Protein AF-A0A2W6CRH5-F1 (afdb_monomer)

Mean predicted aligned error: 4.47 Å

Radius of gyration: 19.8 Å; Cα contacts (8 Å, |Δi|>4): 599; chains: 1; bounding box: 55×43×50 Å

pLDDT: mean 93.43, std 8.51, range [41.12, 98.75]

Solvent-accessible surface area (backbone atoms only — not comparable to full-atom values): 15474 Å² total; per-residue (Å²): 124,88,45,91,55,94,56,46,55,92,74,42,55,32,30,40,82,43,51,69,59,47,73,65,64,50,50,43,38,62,54,22,50,58,29,34,51,28,48,55,48,18,57,60,35,40,70,86,60,42,49,65,64,16,51,52,30,43,53,52,22,52,56,46,38,54,49,47,52,72,69,32,55,40,80,47,57,99,88,45,63,25,43,50,25,47,25,28,27,54,89,61,48,63,25,64,23,60,48,46,51,50,27,43,23,38,52,36,63,55,60,54,71,74,54,44,55,22,37,46,54,50,51,64,28,77,48,18,28,18,67,52,23,34,17,36,19,23,66,83,32,65,59,43,34,35,84,33,92,46,28,7,12,23,33,58,44,61,34,49,44,30,25,55,8,31,34,50,73,50,39,46,72,61,23,29,50,42,51,29,17,36,53,59,41,22,67,75,42,78,76,47,48,38,42,37,31,28,30,53,75,64,53,93,93,63,73,80,43,78,41,94,85,49,44,80,71,26,78,64,26,64,49,36,66,60,50,51,52,43,56,31,38,32,64,45,77,38,72,93,80,35,34,33,39,29,34,66,52,69,29,79,94,52,66,64,52,74,51,71,70,43,82,48,89,83,42,37,37,18,42,36,37,41,93,93,45,80,45,80,77,40,66,25,86,83,57,44,78,43,81,47,92,67,66,55,132

Nearest PDB structures (foldseek):
  2z07-assembly1_A  TM=7.782E-01  e=9.947E-07  Thermus thermophilus
  4wvb-assembly2_B  TM=7.660E-01  e=1.392E-06  Thermus thermophilus HB8
  4wva-assembly2_B  TM=7.672E-01  e=1.947E-06  Thermus thermophilus HB8
  2z07-assembly2_B  TM=7.416E-01  e=1.052E-06  Thermus thermophilus
  4wvc-assembly2_B  TM=7.698E-01  e=5.042E-06  Thermus thermophilus HB8

Sequence (297 aa):
MANQGWKDSENAVQFADGRLAKPPIAVVEVQGYAYRARRELAAVLAHPGHRAEANDLLAEAEALRELIRRRYWRPGADGAPGSFALALDHDKHQVDSITSNMAHLLWCGVPSQQEAEQVAAQLASPAMASGWGLRTFSAEMAGYNPISYHVGSVWPHDTVIACEGLRRYGLDDAAMRLIGDLLDALSIFDDRLPELFGGHHREPSDFPVPYPTACRPQAWAAGVALAIVALCLGLQPDVPAGTVSLNPVLPRGLHRIEVHGIPFPGGELSVAHDGDGTKVIEAPPGLRVEAQAGPYG

Secondary structure (DSSP, 8-state):
----SS--STTSSB-TTSPBPPSSPEEHHHHHHHHHHHHHHHHHHHTTT-HHHHHHHHHHHHHHHHHHHHHHEE---TTPPPEE-SEE-TT--EE---BTHHHHHHHHT-S-HHHHHHHHHHHHSTTTB-SSSBBSB-TTSTT--TTSTTTT-B-HHHHHHHHHHHHHTT-HHHHHHHHHHHHHHHHHTTT---S-B------TT--PPBPTT--TT-HHHHHHHHHHHHHHHT-EEETTTTEEEE-----TT---EEEEEEEETTEEEEEEEETTEEEEEE--TTPEEEE--S---

Foldseek 3Di:
DQDPDPQPDPQQQAALQSHHFAPPKAFLLVLLVLLLVLQVVLVVCVVVPVNVSSVVSPVVSVVSLVVQCVLFWDCDDPPQFIFGFRIQGPVGDGRHFQFLSRLSNLLSVSDDLSNLVSNLCSCLDVQQQQLQAGFGGGVSGPQADQLDPRRGWHALLSRLSSLSSCLQSVNNVSSLSRLLSNVQLCVVVVVWDWRIFGSHRDDPPDHTHHRPPTDGHDPSSVCNVVSSLCSQQVWDDPQVVLEIETAHDHHPPDFKDWDWFPDHVQGGWTWMQGPVGIDTPDDGPSRHYHYDNDGHD

Structure (mmCIF, N/CA/C/O backbone):
data_AF-A0A2W6CRH5-F1
#
_entry.id   AF-A0A2W6CRH5-F1
#
loop_
_atom_site.group_PDB
_atom_site.id
_atom_site.type_symbol
_atom_site.label_atom_id
_atom_site.label_alt_id
_atom_site.label_comp_id
_atom_site.label_asym_id
_atom_site.label_entity_id
_atom_site.label_seq_id
_atom_site.pdbx_PDB_ins_code
_atom_site.Cartn_x
_atom_site.Cartn_y
_atom_site.Cartn_z
_atom_site.occupancy
_atom_site.B_iso_or_equiv
_atom_site.auth_seq_id
_atom_site.auth_comp_id
_atom_site.auth_asym_id
_atom_site.auth_atom_id
_atom_site.pdbx_PDB_model_num
ATOM 1 N N . MET A 1 1 ? 22.345 -9.535 5.653 1.00 55.81 1 MET A N 1
ATOM 2 C CA . MET A 1 1 ? 21.410 -9.045 4.619 1.00 55.81 1 MET A CA 1
ATOM 3 C C . MET A 1 1 ? 21.844 -7.664 4.164 1.00 55.81 1 MET A C 1
ATOM 5 O O . MET A 1 1 ? 22.060 -6.809 5.018 1.00 55.81 1 MET A O 1
ATOM 9 N N . ALA A 1 2 ? 22.032 -7.470 2.855 1.00 74.88 2 ALA A N 1
ATOM 10 C CA . ALA A 1 2 ? 22.419 -6.177 2.279 1.00 74.88 2 ALA A CA 1
ATOM 11 C C . ALA A 1 2 ? 21.224 -5.212 2.155 1.00 74.88 2 ALA A C 1
ATOM 13 O O . ALA A 1 2 ? 21.379 -4.019 2.404 1.00 74.88 2 ALA A O 1
ATOM 14 N N . ASN A 1 3 ? 20.036 -5.745 1.850 1.00 84.06 3 ASN A N 1
ATOM 15 C CA . ASN A 1 3 ? 18.782 -4.997 1.801 1.00 84.06 3 ASN A CA 1
ATOM 16 C C . ASN A 1 3 ? 18.096 -5.053 3.173 1.00 84.06 3 ASN A C 1
ATOM 18 O O . ASN A 1 3 ? 17.981 -6.123 3.765 1.00 84.06 3 ASN A O 1
ATOM 22 N N . GLN A 1 4 ? 17.695 -3.893 3.694 1.00 86.25 4 GLN A N 1
ATOM 23 C CA . GLN A 1 4 ? 17.080 -3.720 5.019 1.00 86.25 4 GLN A CA 1
ATOM 24 C C . GLN A 1 4 ? 15.650 -3.178 4.857 1.00 86.25 4 GLN A C 1
ATOM 26 O O . GLN A 1 4 ? 15.295 -2.131 5.391 1.00 86.25 4 GLN A O 1
ATOM 31 N N . GLY A 1 5 ? 14.866 -3.869 4.032 1.00 89.88 5 GLY A N 1
ATOM 32 C CA . GLY A 1 5 ? 13.463 -3.582 3.742 1.00 89.88 5 GLY A CA 1
ATOM 33 C C . GLY A 1 5 ? 12.682 -4.889 3.654 1.00 89.88 5 GLY A C 1
ATOM 34 O O . GLY A 1 5 ? 13.248 -5.961 3.863 1.00 89.88 5 GLY A O 1
ATOM 35 N N . TRP A 1 6 ? 11.390 -4.815 3.338 1.00 92.94 6 TRP A N 1
ATOM 36 C CA . TRP A 1 6 ? 10.567 -6.028 3.247 1.00 92.94 6 TRP A CA 1
ATOM 37 C C . TRP A 1 6 ? 10.968 -6.912 2.055 1.00 92.94 6 TRP A C 1
ATOM 39 O O . TRP A 1 6 ? 10.899 -8.132 2.150 1.00 92.94 6 TRP A O 1
ATOM 49 N N . LYS A 1 7 ? 11.450 -6.294 0.964 1.00 93.31 7 LYS A N 1
ATOM 50 C CA . LYS A 1 7 ? 12.114 -6.992 -0.142 1.00 93.31 7 LYS A CA 1
ATOM 51 C C . LYS A 1 7 ? 13.581 -7.213 0.205 1.00 93.31 7 LYS A C 1
ATOM 53 O O . LYS A 1 7 ? 14.427 -6.348 -0.026 1.00 93.31 7 LYS A O 1
ATOM 58 N N . ASP A 1 8 ? 13.881 -8.371 0.772 1.00 91.00 8 ASP A N 1
ATOM 59 C CA . ASP A 1 8 ? 15.185 -8.672 1.372 1.00 91.00 8 ASP A CA 1
ATOM 60 C C . ASP A 1 8 ? 16.119 -9.533 0.496 1.00 91.00 8 ASP A C 1
ATOM 62 O O . ASP A 1 8 ? 17.285 -9.735 0.851 1.00 91.00 8 ASP A O 1
ATOM 66 N N . SER A 1 9 ? 15.660 -9.989 -0.678 1.00 92.94 9 SER A N 1
ATOM 67 C CA . SER A 1 9 ? 16.497 -10.756 -1.614 1.00 92.94 9 SER A CA 1
ATOM 68 C C . SER A 1 9 ? 17.633 -9.903 -2.176 1.00 92.94 9 SER A C 1
ATOM 70 O O . SER A 1 9 ? 17.486 -8.698 -2.364 1.00 92.94 9 SER A O 1
ATOM 72 N N . GLU A 1 10 ? 18.772 -10.522 -2.492 1.00 91.62 10 GLU A N 1
ATOM 73 C CA . GLU A 1 10 ? 19.994 -9.812 -2.912 1.00 91.62 10 GLU A CA 1
ATOM 74 C C . GLU A 1 10 ? 19.788 -8.904 -4.135 1.00 91.62 10 GLU A C 1
ATOM 76 O O . GLU A 1 10 ? 20.362 -7.820 -4.210 1.00 91.62 10 GLU A O 1
ATOM 81 N N . ASN A 1 11 ? 18.919 -9.311 -5.061 1.00 93.75 11 ASN A N 1
ATOM 82 C CA . ASN A 1 11 ? 18.602 -8.587 -6.292 1.00 93.75 11 ASN A CA 1
ATOM 83 C C . ASN A 1 11 ? 17.386 -7.647 -6.191 1.00 93.75 11 ASN A C 1
ATOM 85 O O . ASN A 1 11 ? 16.980 -7.087 -7.204 1.00 93.75 11 ASN A O 1
ATOM 89 N N . ALA A 1 12 ? 16.779 -7.481 -5.010 1.00 95.31 12 ALA A N 1
ATOM 90 C CA . ALA A 1 12 ? 15.522 -6.742 -4.856 1.00 95.31 12 ALA A CA 1
ATOM 91 C C . ALA A 1 12 ? 15.620 -5.250 -5.212 1.00 95.31 12 ALA A C 1
ATOM 93 O O . ALA A 1 12 ? 14.632 -4.650 -5.635 1.00 95.31 12 ALA A O 1
ATOM 94 N N . VAL A 1 13 ? 16.797 -4.644 -5.021 1.00 97.31 13 VAL A N 1
ATOM 95 C CA . VAL A 1 13 ? 17.017 -3.213 -5.244 1.00 97.31 13 VAL A CA 1
ATOM 96 C C . VAL A 1 13 ? 17.960 -3.013 -6.423 1.00 97.31 13 VAL A C 1
ATOM 98 O O . VAL A 1 13 ? 19.185 -3.031 -6.293 1.00 97.31 13 VAL A O 1
ATOM 101 N N . GLN A 1 14 ? 17.359 -2.804 -7.587 1.00 97.06 1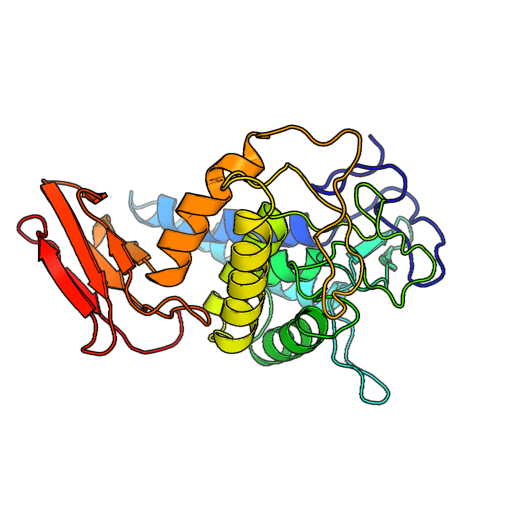4 GLN A N 1
ATOM 102 C CA . GLN A 1 14 ? 18.054 -2.586 -8.851 1.00 97.06 14 GLN A CA 1
ATOM 103 C C . GLN A 1 14 ? 17.488 -1.361 -9.570 1.00 97.06 14 GLN A C 1
ATOM 105 O O . GLN A 1 14 ? 16.320 -1.020 -9.378 1.00 97.06 14 GLN A O 1
ATOM 110 N N . PHE A 1 15 ? 18.318 -0.700 -10.372 1.00 98.50 15 PHE A N 1
ATOM 111 C CA . PHE A 1 15 ? 17.923 0.349 -11.315 1.00 98.50 15 PHE A CA 1
ATOM 112 C C . PHE A 1 15 ? 17.112 -0.247 -12.475 1.00 98.50 15 PHE A C 1
ATOM 114 O O . PHE A 1 15 ? 17.091 -1.469 -12.660 1.00 98.50 15 PHE A O 1
ATOM 121 N N . ALA A 1 16 ? 16.456 0.606 -13.262 1.00 97.75 16 ALA A N 1
ATOM 122 C CA . ALA A 1 16 ? 15.610 0.175 -14.376 1.00 97.75 16 ALA A CA 1
ATOM 123 C C . ALA A 1 16 ? 16.386 -0.647 -15.428 1.00 97.75 16 ALA A C 1
ATOM 125 O O . ALA A 1 16 ? 15.824 -1.548 -16.054 1.00 97.75 16 ALA A O 1
ATOM 126 N N . ASP A 1 17 ? 17.691 -0.384 -15.565 1.00 98.00 17 ASP A N 1
ATOM 127 C CA . ASP A 1 17 ? 18.640 -1.102 -16.430 1.00 98.00 17 ASP A CA 1
ATOM 128 C C . ASP A 1 17 ? 19.126 -2.455 -15.860 1.00 98.00 17 ASP A C 1
ATOM 130 O O . ASP A 1 17 ? 19.894 -3.161 -16.513 1.00 98.00 17 ASP A O 1
ATOM 134 N N . GLY A 1 18 ? 18.682 -2.838 -14.656 1.00 97.06 18 GLY A N 1
ATOM 135 C CA . GLY A 1 18 ? 19.051 -4.086 -13.979 1.00 97.06 18 GLY A CA 1
ATOM 136 C C . GLY A 1 18 ? 20.346 -4.012 -13.162 1.00 97.06 18 GLY A C 1
ATOM 137 O O . GLY A 1 18 ? 20.718 -4.985 -12.501 1.00 97.06 18 GLY A O 1
ATOM 138 N N . ARG A 1 19 ? 21.048 -2.873 -13.148 1.00 97.44 19 ARG A N 1
ATOM 139 C CA . ARG A 1 19 ? 22.214 -2.678 -12.278 1.00 97.44 19 ARG A CA 1
ATOM 140 C C . ARG A 1 19 ? 21.776 -2.671 -10.814 1.00 97.44 19 ARG A C 1
ATOM 142 O O . ARG A 1 19 ? 20.834 -1.978 -10.446 1.00 97.44 19 ARG A O 1
ATOM 149 N N . LEU A 1 20 ? 22.489 -3.392 -9.950 1.00 97.25 20 LEU A N 1
ATOM 150 C CA . LEU A 1 20 ? 22.196 -3.401 -8.513 1.00 97.25 20 LEU A CA 1
ATOM 151 C C . LEU A 1 20 ? 22.579 -2.072 -7.848 1.00 97.25 20 LEU A C 1
ATOM 153 O O . LEU A 1 20 ? 23.632 -1.493 -8.139 1.00 97.25 20 LEU A O 1
ATOM 157 N N . ALA A 1 21 ? 21.739 -1.612 -6.921 1.00 97.00 21 ALA A N 1
ATOM 158 C CA . ALA A 1 21 ? 22.052 -0.467 -6.077 1.00 97.00 21 ALA A CA 1
ATOM 159 C C . ALA A 1 21 ? 23.182 -0.809 -5.094 1.00 97.00 21 ALA A C 1
ATOM 161 O O . ALA A 1 21 ? 23.255 -1.914 -4.555 1.00 97.00 21 ALA A O 1
ATOM 162 N N . LYS A 1 22 ? 24.081 0.150 -4.850 1.00 95.69 22 LYS A N 1
ATOM 163 C CA . LYS A 1 22 ? 25.203 -0.038 -3.922 1.00 95.69 22 LYS A CA 1
ATOM 164 C C . LYS A 1 22 ? 24.818 0.394 -2.503 1.00 95.69 22 LYS A C 1
ATOM 166 O O . LYS A 1 22 ? 24.234 1.469 -2.354 1.00 95.69 22 LYS A O 1
ATOM 171 N N . PRO A 1 23 ? 25.177 -0.380 -1.461 1.00 93.31 23 PRO A N 1
ATOM 172 C CA . PRO A 1 23 ? 24.941 0.012 -0.078 1.00 93.31 23 PRO A CA 1
ATOM 173 C C . PRO A 1 23 ? 25.840 1.175 0.368 1.00 93.31 23 PRO A C 1
ATOM 175 O O . PRO A 1 23 ? 26.961 1.293 -0.129 1.00 93.31 23 PRO A O 1
ATOM 178 N N . PRO A 1 24 ? 25.393 1.995 1.341 1.00 94.62 24 PRO A N 1
ATOM 179 C CA . PRO A 1 24 ? 24.121 1.894 2.067 1.00 94.62 24 PRO A CA 1
ATOM 180 C C . PRO A 1 24 ? 22.911 2.320 1.221 1.00 94.62 24 PRO A C 1
ATOM 182 O O . PRO A 1 24 ? 22.938 3.368 0.580 1.00 94.62 24 PRO A O 1
ATOM 185 N N . ILE A 1 25 ? 21.845 1.515 1.261 1.00 96.19 25 ILE A N 1
ATOM 186 C CA . ILE A 1 25 ? 20.605 1.730 0.501 1.00 96.19 25 ILE A CA 1
ATOM 187 C C . ILE A 1 25 ? 19.537 2.292 1.440 1.00 96.19 25 ILE A C 1
ATOM 189 O O . ILE A 1 25 ? 19.205 1.671 2.449 1.00 96.19 25 ILE A O 1
ATOM 193 N N . ALA A 1 26 ? 18.972 3.446 1.096 1.00 97.19 26 ALA A N 1
ATOM 194 C CA . ALA A 1 26 ? 17.805 4.003 1.770 1.00 97.19 26 ALA A CA 1
ATOM 195 C C . ALA A 1 26 ? 16.553 3.682 0.947 1.00 97.19 26 ALA A C 1
ATOM 197 O O . ALA A 1 26 ? 16.214 4.413 0.020 1.00 97.19 26 ALA A O 1
ATOM 198 N N . VAL A 1 27 ? 15.905 2.555 1.251 1.00 97.50 27 VAL A N 1
ATOM 199 C CA . VAL A 1 27 ? 14.655 2.146 0.592 1.00 97.50 27 VAL A CA 1
ATOM 200 C C . VAL A 1 27 ? 13.495 3.047 1.012 1.00 97.50 27 VAL A C 1
ATOM 202 O O . VAL A 1 27 ? 13.449 3.545 2.146 1.00 97.50 27 VAL A O 1
ATOM 205 N N . VAL A 1 28 ? 12.587 3.291 0.072 1.00 98.25 28 VAL A N 1
ATOM 206 C CA . VAL A 1 28 ? 11.565 4.335 0.179 1.00 98.25 28 VAL A CA 1
ATOM 207 C C . VAL A 1 28 ? 10.493 4.021 1.223 1.00 98.25 28 VAL A C 1
ATOM 209 O O . VAL A 1 28 ? 10.100 4.907 1.983 1.00 98.25 28 VAL A O 1
ATOM 212 N N . GLU A 1 29 ? 10.066 2.764 1.336 1.00 97.88 29 GLU A N 1
ATOM 213 C CA . GLU A 1 29 ? 8.995 2.355 2.248 1.00 97.88 29 GLU A CA 1
ATOM 214 C C . GLU A 1 29 ? 9.383 2.556 3.712 1.00 97.88 29 GLU A C 1
ATOM 216 O O . GLU A 1 29 ? 8.571 3.029 4.501 1.00 97.88 29 GLU A O 1
ATOM 221 N N . VAL A 1 30 ? 10.651 2.317 4.067 1.00 97.88 30 VAL A N 1
ATOM 222 C CA . VAL A 1 30 ? 11.145 2.504 5.440 1.00 97.88 30 VAL A CA 1
ATOM 223 C C . VAL A 1 30 ? 11.074 3.978 5.846 1.00 97.88 30 VAL A C 1
ATOM 225 O O . VAL A 1 30 ? 10.793 4.287 7.005 1.00 97.88 30 VAL A O 1
ATOM 228 N N . GLN A 1 31 ? 11.253 4.900 4.894 1.00 98.31 31 GLN A N 1
ATOM 229 C CA . GLN A 1 31 ? 11.074 6.330 5.159 1.00 98.31 31 GLN A CA 1
ATOM 230 C C . GLN A 1 31 ? 9.597 6.650 5.427 1.00 98.31 31 GLN A C 1
ATOM 232 O O . GLN A 1 31 ? 9.284 7.386 6.364 1.00 98.31 31 GLN A O 1
ATOM 237 N N . GLY A 1 32 ? 8.690 6.052 4.647 1.00 98.50 32 GLY A N 1
ATOM 238 C CA . GLY A 1 32 ? 7.246 6.141 4.871 1.00 98.50 32 GLY A CA 1
ATOM 239 C C . GLY A 1 32 ? 6.829 5.593 6.235 1.00 98.50 32 GLY A C 1
ATOM 240 O O . GLY A 1 32 ? 6.082 6.251 6.960 1.00 98.50 32 GLY A O 1
ATOM 241 N N . TYR A 1 33 ? 7.368 4.441 6.641 1.00 98.62 33 TYR A N 1
ATOM 242 C CA . TYR A 1 33 ? 7.097 3.856 7.956 1.00 98.62 33 TYR A CA 1
ATOM 243 C C . TYR A 1 33 ? 7.553 4.780 9.085 1.00 98.62 33 TYR A C 1
ATOM 245 O O . TYR A 1 33 ? 6.817 4.983 10.046 1.00 98.62 33 TYR A O 1
ATOM 253 N N . ALA A 1 34 ? 8.733 5.394 8.953 1.00 98.56 34 ALA A N 1
ATOM 254 C CA . ALA A 1 34 ? 9.243 6.353 9.929 1.00 98.56 34 ALA A CA 1
ATOM 255 C C . ALA A 1 34 ? 8.389 7.633 10.010 1.00 98.56 34 ALA A C 1
ATOM 257 O O . ALA A 1 34 ? 8.259 8.203 11.097 1.00 98.56 34 ALA A O 1
ATOM 258 N N . TYR A 1 35 ? 7.805 8.075 8.891 1.00 98.75 35 TYR A N 1
ATOM 259 C CA . TYR A 1 35 ? 6.824 9.163 8.857 1.00 98.75 35 TYR A CA 1
ATOM 260 C C . TYR A 1 35 ? 5.537 8.775 9.591 1.00 98.75 35 TYR A C 1
ATOM 262 O O . TYR A 1 35 ? 5.132 9.459 10.536 1.00 98.75 35 TYR A O 1
ATOM 270 N N . ARG A 1 36 ? 4.922 7.652 9.199 1.00 98.38 36 ARG A N 1
ATOM 271 C CA . ARG A 1 36 ? 3.652 7.209 9.780 1.00 98.38 36 ARG A CA 1
ATOM 272 C C . ARG A 1 36 ? 3.801 6.912 11.269 1.00 98.38 36 ARG A C 1
ATOM 274 O O . ARG A 1 36 ? 2.978 7.363 12.051 1.00 98.38 36 ARG A O 1
ATOM 281 N N . ALA A 1 37 ? 4.880 6.256 11.690 1.00 98.44 37 ALA A N 1
ATOM 282 C CA . ALA A 1 37 ? 5.125 5.965 13.103 1.00 98.44 37 ALA A CA 1
ATOM 283 C C . ALA A 1 37 ? 5.135 7.232 13.976 1.00 98.44 37 ALA A C 1
ATOM 285 O O . ALA A 1 37 ? 4.536 7.233 15.047 1.00 98.44 37 ALA A O 1
ATOM 286 N N . ARG A 1 38 ? 5.753 8.328 13.511 1.00 98.50 38 ARG A N 1
ATOM 287 C CA . ARG A 1 38 ? 5.742 9.617 14.230 1.00 98.50 38 ARG A CA 1
ATOM 288 C C . ARG A 1 38 ? 4.344 10.220 14.313 1.00 98.50 38 ARG A C 1
ATOM 290 O O . ARG A 1 38 ? 3.937 10.664 15.382 1.00 98.50 38 ARG A O 1
ATOM 297 N N . ARG A 1 39 ? 3.606 10.202 13.199 1.00 97.94 39 ARG A N 1
ATOM 298 C CA . ARG A 1 39 ? 2.214 10.673 13.121 1.00 97.94 39 ARG A CA 1
ATOM 299 C C . ARG A 1 39 ? 1.300 9.937 14.100 1.00 97.94 39 ARG A C 1
ATOM 301 O O . ARG A 1 39 ? 0.558 10.584 14.833 1.00 97.94 39 ARG A O 1
ATOM 308 N N . GLU A 1 40 ? 1.362 8.611 14.100 1.00 95.69 40 GLU A N 1
ATOM 309 C CA . GLU A 1 40 ? 0.513 7.754 14.935 1.00 95.69 40 GLU A CA 1
ATOM 310 C C . GLU A 1 40 ? 0.916 7.864 16.414 1.00 95.69 40 GLU A C 1
ATOM 312 O O . GLU A 1 40 ? 0.063 8.018 17.287 1.00 95.69 40 GLU A O 1
ATOM 317 N N . LEU A 1 41 ? 2.222 7.884 16.716 1.00 96.81 41 LEU A N 1
ATOM 318 C CA . LEU A 1 41 ? 2.704 8.057 18.088 1.00 96.81 41 LEU A CA 1
ATOM 319 C C . LEU A 1 41 ? 2.321 9.425 18.665 1.00 96.81 41 LEU A C 1
ATOM 321 O O . LEU A 1 41 ? 1.959 9.509 19.837 1.00 96.81 41 LEU A O 1
ATOM 325 N N . ALA A 1 42 ? 2.335 10.487 17.855 1.00 96.81 42 ALA A N 1
ATOM 326 C CA . ALA A 1 42 ? 1.852 11.793 18.288 1.00 96.81 42 ALA A CA 1
ATOM 327 C C . ALA A 1 42 ? 0.374 11.751 18.711 1.00 96.81 42 ALA A C 1
ATOM 329 O O . ALA A 1 42 ? 0.016 12.335 19.735 1.00 96.81 42 ALA A O 1
ATOM 330 N N . ALA A 1 43 ? -0.476 11.029 17.971 1.00 92.00 43 ALA A N 1
ATOM 331 C CA . ALA A 1 43 ? -1.881 10.849 18.337 1.00 92.00 43 ALA A CA 1
ATOM 332 C C . ALA A 1 43 ? -2.026 10.086 19.665 1.00 92.00 43 ALA A C 1
ATOM 334 O O . ALA A 1 43 ? -2.794 10.501 20.536 1.00 92.00 43 ALA A O 1
ATOM 335 N N . VAL A 1 44 ? -1.226 9.031 19.861 1.00 92.62 44 VAL A N 1
ATOM 336 C CA . VAL A 1 44 ? -1.192 8.263 21.116 1.00 92.62 44 VAL A CA 1
ATOM 337 C C . VAL A 1 44 ? -0.743 9.128 22.297 1.00 92.62 44 VAL A C 1
ATOM 339 O O . VAL A 1 44 ? -1.379 9.073 23.343 1.00 92.62 44 VAL A O 1
ATOM 342 N N . LEU A 1 45 ? 0.302 9.950 22.147 1.00 94.31 45 LEU A N 1
ATOM 343 C CA . LEU A 1 45 ? 0.834 10.821 23.211 1.00 94.31 45 LEU A CA 1
ATOM 344 C C . LEU A 1 45 ? -0.076 12.012 23.535 1.00 94.31 45 LEU A C 1
ATOM 346 O O . LEU A 1 45 ? -0.130 12.467 24.682 1.00 94.31 45 LEU A O 1
ATOM 350 N N . ALA A 1 46 ? -0.829 12.511 22.555 1.00 90.88 46 ALA A N 1
ATOM 351 C CA . ALA A 1 46 ? -1.778 13.593 22.782 1.00 90.88 46 ALA A CA 1
ATOM 352 C C . ALA A 1 46 ? -2.886 13.192 23.773 1.00 90.88 46 ALA A C 1
ATOM 354 O O . ALA A 1 46 ? -3.324 14.033 24.561 1.00 90.88 46 ALA A O 1
ATOM 355 N N . HIS A 1 47 ? -3.300 11.919 23.778 1.00 86.12 47 HIS A N 1
ATOM 356 C CA . HIS A 1 47 ? -4.389 11.413 24.617 1.00 86.12 47 HIS A CA 1
ATOM 357 C C . HIS A 1 47 ? -4.117 11.500 26.139 1.00 86.12 47 HIS A C 1
ATOM 359 O O . HIS A 1 47 ? -4.942 12.078 26.845 1.00 86.12 47 HIS A O 1
ATOM 365 N N . PRO A 1 48 ? -2.966 11.041 26.675 1.00 90.81 48 PRO A N 1
ATOM 366 C CA . PRO A 1 48 ? -2.588 11.241 28.079 1.00 90.81 48 PRO A CA 1
ATOM 367 C C . PRO A 1 48 ? -2.116 12.669 28.416 1.00 90.81 48 PRO A C 1
ATOM 369 O O . PRO A 1 48 ? -1.734 12.927 29.555 1.00 90.81 48 PRO A O 1
ATOM 372 N N . GLY A 1 49 ? -2.134 13.610 27.463 1.00 91.31 49 GLY A N 1
ATOM 373 C CA . GLY A 1 49 ? -1.789 15.016 27.702 1.00 91.31 49 GLY A CA 1
ATOM 374 C C . GLY A 1 49 ? -0.334 15.406 27.415 1.00 91.31 49 GLY A C 1
ATOM 375 O O . GLY A 1 49 ? 0.041 16.547 27.692 1.00 91.31 49 GLY A O 1
ATOM 376 N N . HIS A 1 50 ? 0.472 14.536 26.794 1.00 95.25 50 HIS A N 1
ATOM 377 C CA . HIS A 1 50 ? 1.860 14.818 26.388 1.00 95.25 50 HIS A CA 1
ATOM 378 C C . HIS A 1 50 ? 1.919 15.670 25.104 1.00 95.25 50 HIS A C 1
ATOM 380 O O . HIS A 1 50 ? 2.506 15.298 24.088 1.00 95.25 50 HIS A O 1
ATOM 386 N N . ARG A 1 51 ? 1.265 16.838 25.126 1.00 94.94 51 ARG A N 1
ATOM 387 C CA . ARG A 1 51 ? 1.019 17.659 23.925 1.00 94.94 51 ARG A CA 1
ATOM 388 C C . ARG A 1 51 ? 2.292 18.236 23.305 1.00 94.94 51 ARG A C 1
ATOM 390 O O . ARG A 1 51 ? 2.331 18.396 22.093 1.00 94.94 51 ARG A O 1
ATOM 397 N N . ALA A 1 52 ? 3.302 18.562 24.113 1.00 96.88 52 ALA A N 1
ATOM 398 C CA . ALA A 1 52 ? 4.570 19.090 23.608 1.00 96.88 52 ALA A CA 1
ATOM 399 C C . ALA A 1 52 ? 5.310 18.034 22.770 1.00 96.88 52 ALA A C 1
ATOM 401 O O . ALA A 1 52 ? 5.566 18.268 21.596 1.00 96.88 52 ALA A O 1
ATOM 402 N N . GLU A 1 53 ? 5.518 16.841 23.334 1.00 97.44 53 GLU A N 1
ATOM 403 C CA . GLU A 1 53 ? 6.146 15.707 22.641 1.00 97.44 53 GLU A CA 1
ATOM 404 C C . GLU A 1 53 ? 5.357 15.295 21.388 1.00 97.44 53 GLU A C 1
ATOM 406 O O . GLU A 1 53 ? 5.937 15.038 20.335 1.00 97.44 53 GLU A O 1
ATOM 411 N N . ALA A 1 54 ? 4.020 15.291 21.465 1.00 97.88 54 ALA A N 1
ATOM 412 C CA . ALA A 1 54 ? 3.171 15.039 20.304 1.00 97.88 54 ALA A CA 1
ATOM 413 C C . ALA A 1 54 ? 3.386 16.082 19.190 1.00 97.88 54 ALA A C 1
ATOM 415 O O . ALA A 1 54 ? 3.502 15.716 18.023 1.00 97.88 54 ALA A O 1
ATOM 416 N N . ASN A 1 55 ? 3.470 17.371 19.530 1.00 98.00 55 ASN A N 1
ATOM 417 C CA . ASN A 1 55 ? 3.713 18.430 18.549 1.00 98.00 55 ASN A CA 1
ATOM 418 C C . ASN A 1 55 ? 5.108 18.331 17.916 1.00 98.00 55 ASN A C 1
ATOM 420 O O . ASN A 1 55 ? 5.228 18.538 16.708 1.00 98.00 55 ASN A O 1
ATOM 424 N N . ASP A 1 56 ? 6.132 17.974 18.695 1.00 98.25 56 ASP A N 1
ATOM 425 C CA . ASP A 1 56 ? 7.492 17.763 18.186 1.00 98.25 56 ASP A CA 1
ATOM 426 C C . ASP A 1 56 ? 7.514 16.617 17.163 1.00 98.25 56 ASP A C 1
ATOM 428 O O . ASP A 1 56 ? 8.002 16.786 16.044 1.00 98.25 56 ASP A O 1
ATOM 432 N N . LEU A 1 57 ? 6.874 15.485 17.483 1.00 98.62 57 LEU A N 1
ATOM 433 C CA . LEU A 1 57 ? 6.722 14.356 16.559 1.00 98.62 57 LEU A CA 1
ATOM 434 C C . LEU A 1 57 ? 5.974 14.731 15.273 1.00 98.62 57 LEU A C 1
ATOM 436 O O . LEU A 1 57 ? 6.342 14.264 14.192 1.00 98.62 57 LEU A O 1
ATOM 440 N N . LEU A 1 58 ? 4.935 15.568 15.361 1.00 98.56 58 LEU A N 1
ATOM 441 C CA . LEU A 1 58 ? 4.207 16.054 14.184 1.00 98.56 58 LEU A CA 1
ATOM 442 C C . LEU A 1 58 ? 5.084 16.952 13.303 1.00 98.56 58 LEU A C 1
ATOM 444 O O . LEU A 1 58 ? 5.053 16.812 12.079 1.00 98.56 58 LEU A O 1
ATOM 448 N N . ALA A 1 59 ? 5.878 17.838 13.906 1.00 98.56 59 ALA A N 1
ATOM 449 C CA . ALA A 1 59 ? 6.811 18.695 13.180 1.00 98.56 59 ALA A CA 1
ATOM 450 C C . ALA A 1 59 ? 7.918 17.874 12.496 1.00 98.56 59 ALA A C 1
ATOM 452 O O . ALA A 1 59 ? 8.219 18.097 11.321 1.00 98.56 59 ALA A O 1
ATOM 453 N N . GLU A 1 60 ? 8.477 16.879 13.192 1.00 98.62 60 GLU A N 1
ATOM 454 C CA . GLU A 1 60 ? 9.434 15.932 12.613 1.00 98.62 60 GLU A CA 1
ATOM 455 C C . GLU A 1 60 ? 8.829 15.133 11.456 1.00 98.62 60 GLU A C 1
ATOM 457 O O . GLU A 1 60 ? 9.479 14.949 10.424 1.00 98.62 60 GLU A O 1
ATOM 462 N N . ALA A 1 61 ? 7.590 14.655 11.614 1.00 98.75 61 ALA A N 1
ATOM 463 C CA . ALA A 1 61 ? 6.891 13.924 10.568 1.00 98.75 61 ALA A CA 1
ATOM 464 C C . ALA A 1 61 ? 6.720 14.792 9.317 1.00 98.75 61 ALA A C 1
ATOM 466 O O . ALA A 1 61 ? 7.042 14.342 8.221 1.00 98.75 61 ALA A O 1
ATOM 467 N N . GLU A 1 62 ? 6.284 16.044 9.455 1.00 98.56 62 GLU A N 1
ATOM 468 C CA . GLU A 1 62 ? 6.103 16.921 8.293 1.00 98.56 62 GLU A CA 1
ATOM 469 C C . GLU A 1 62 ? 7.433 17.255 7.604 1.00 98.56 62 GLU A C 1
ATOM 471 O O . GLU A 1 62 ? 7.538 17.173 6.378 1.00 98.56 62 GLU A O 1
ATOM 476 N N . ALA A 1 63 ? 8.491 17.524 8.376 1.00 98.75 63 ALA A N 1
ATOM 477 C CA . ALA A 1 63 ? 9.829 17.721 7.822 1.00 98.75 63 ALA A CA 1
ATOM 478 C C . ALA A 1 63 ? 10.325 16.480 7.054 1.00 98.75 63 ALA A C 1
ATOM 480 O O . ALA A 1 63 ? 10.928 16.606 5.981 1.00 98.75 63 ALA A O 1
ATOM 481 N N . LEU A 1 64 ? 10.045 15.279 7.573 1.00 98.75 64 LEU A N 1
ATOM 482 C CA . LEU A 1 64 ? 10.371 14.019 6.910 1.00 98.75 64 LEU A CA 1
ATOM 483 C C . LEU A 1 64 ? 9.525 13.806 5.646 1.00 98.75 64 LEU A C 1
ATOM 485 O O . LEU A 1 64 ? 10.079 13.406 4.624 1.00 98.75 64 LEU A O 1
ATOM 489 N N . ARG A 1 65 ? 8.225 14.123 5.673 1.00 98.75 65 ARG A N 1
ATOM 490 C CA . ARG A 1 65 ? 7.326 14.036 4.509 1.00 98.75 65 ARG A CA 1
ATOM 491 C C . ARG A 1 65 ? 7.858 14.867 3.348 1.00 98.75 65 ARG A C 1
ATOM 493 O O . ARG A 1 65 ? 8.041 14.350 2.246 1.00 98.75 65 ARG A O 1
ATOM 500 N N . GLU A 1 66 ? 8.204 16.123 3.614 1.00 98.69 66 GLU A N 1
ATOM 501 C CA . GLU A 1 66 ? 8.759 17.034 2.610 1.00 98.69 66 GLU A CA 1
ATOM 502 C C . GLU A 1 66 ? 10.155 16.609 2.131 1.00 98.69 66 GLU A C 1
ATOM 504 O O . GLU A 1 66 ? 10.498 16.773 0.956 1.00 98.69 66 GLU A O 1
ATOM 509 N N . LEU A 1 67 ? 10.975 16.015 3.005 1.00 98.69 67 LEU A N 1
ATOM 510 C CA . LEU A 1 67 ? 12.257 15.426 2.612 1.00 98.69 67 LEU A CA 1
ATOM 511 C C . LEU A 1 67 ? 12.073 14.220 1.680 1.00 98.69 67 LEU A C 1
ATOM 513 O O . LEU A 1 67 ? 12.767 14.149 0.664 1.00 98.69 67 LEU A O 1
ATOM 517 N N . ILE A 1 68 ? 11.149 13.304 1.992 1.00 98.75 68 ILE A N 1
ATOM 518 C CA . ILE A 1 68 ? 10.850 12.135 1.152 1.00 98.75 68 ILE A CA 1
ATOM 519 C C . ILE A 1 68 ? 10.377 12.606 -0.220 1.00 98.75 68 ILE A C 1
ATOM 521 O O . ILE A 1 68 ? 10.983 12.244 -1.229 1.00 98.75 68 ILE A O 1
ATOM 525 N N . ARG A 1 69 ? 9.360 13.475 -0.262 1.00 98.62 69 ARG A N 1
ATOM 526 C CA . ARG A 1 69 ? 8.809 14.008 -1.516 1.00 98.62 69 ARG A CA 1
ATOM 527 C C . ARG A 1 69 ? 9.888 14.676 -2.360 1.00 98.62 69 ARG A C 1
ATOM 529 O O . ARG A 1 69 ? 10.075 14.309 -3.512 1.00 98.62 69 ARG A O 1
ATOM 536 N N . ARG A 1 70 ? 10.712 15.543 -1.771 1.00 98.50 70 ARG A N 1
ATOM 537 C CA . ARG A 1 70 ? 11.810 16.211 -2.491 1.00 98.50 70 ARG A CA 1
ATOM 538 C C . ARG A 1 70 ? 12.887 15.258 -3.020 1.00 98.50 70 ARG A C 1
ATOM 540 O O . ARG A 1 70 ? 13.498 15.549 -4.044 1.00 98.50 70 ARG A O 1
ATOM 547 N N . ARG A 1 71 ? 13.211 14.184 -2.293 1.00 98.56 71 ARG A N 1
ATOM 548 C CA . ARG A 1 71 ? 14.367 13.319 -2.604 1.00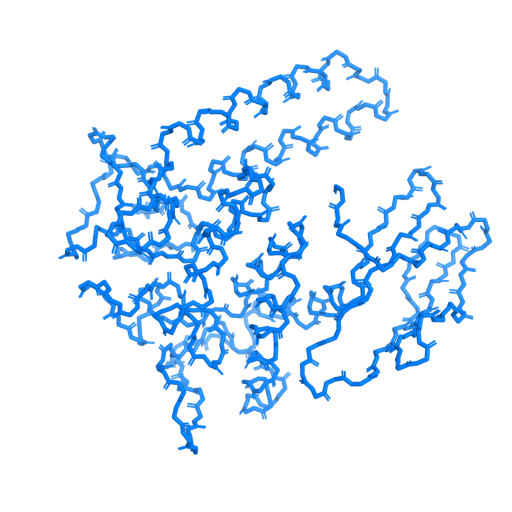 98.56 71 ARG A CA 1
ATOM 549 C C . ARG A 1 71 ? 14.016 12.080 -3.414 1.00 98.56 71 ARG A C 1
ATOM 551 O O . ARG A 1 71 ? 14.902 11.572 -4.091 1.00 98.56 71 ARG A O 1
ATOM 558 N N . TYR A 1 72 ? 12.778 11.603 -3.352 1.00 98.75 72 TYR A N 1
ATOM 559 C CA . TYR A 1 72 ? 12.352 10.353 -3.989 1.00 98.75 72 TYR A CA 1
ATOM 560 C C . TYR A 1 72 ? 11.362 10.569 -5.129 1.00 98.75 72 TYR A C 1
ATOM 562 O O . TYR A 1 72 ? 11.275 9.701 -5.992 1.00 98.75 72 TYR A O 1
ATOM 570 N N . TRP A 1 73 ? 10.630 11.688 -5.164 1.00 98.75 73 TRP A N 1
ATOM 571 C CA . TRP A 1 73 ? 9.694 11.938 -6.256 1.00 98.75 73 TRP A CA 1
ATOM 572 C C . TRP A 1 73 ? 10.428 12.078 -7.590 1.00 98.75 73 TRP A C 1
ATOM 574 O O . TRP A 1 73 ? 11.429 12.794 -7.703 1.00 98.75 73 TRP A O 1
ATOM 584 N N . ARG A 1 74 ? 9.903 11.391 -8.601 1.00 98.25 74 ARG A N 1
ATOM 585 C CA . ARG A 1 74 ? 10.299 11.482 -10.001 1.00 98.25 74 ARG A CA 1
ATOM 586 C C . ARG A 1 74 ? 9.072 11.918 -10.798 1.00 98.25 74 ARG A C 1
ATOM 588 O O . ARG A 1 74 ? 8.151 11.117 -10.968 1.00 98.25 74 ARG A O 1
ATOM 595 N N . PRO A 1 75 ? 9.026 13.179 -11.262 1.00 97.19 75 PRO A N 1
ATOM 596 C CA . PRO A 1 75 ? 7.934 13.650 -12.100 1.00 97.19 75 PRO A CA 1
ATOM 597 C C . PRO A 1 75 ? 7.781 12.786 -13.353 1.00 97.19 75 PRO A C 1
ATOM 599 O O . PRO A 1 75 ? 8.773 12.298 -13.895 1.00 97.19 75 PRO A O 1
ATOM 602 N N . GLY A 1 76 ? 6.541 12.627 -13.814 1.00 93.75 76 GLY A N 1
ATOM 603 C CA . GLY A 1 76 ? 6.259 11.972 -15.086 1.00 93.75 76 GLY A CA 1
ATOM 604 C C . GLY A 1 76 ? 6.898 12.713 -16.262 1.00 93.75 76 GLY A C 1
ATOM 605 O O . GLY A 1 76 ? 7.042 13.938 -16.234 1.00 93.75 76 GLY A O 1
ATOM 606 N N . ALA A 1 77 ? 7.274 11.968 -17.298 1.00 91.06 77 ALA A N 1
ATOM 607 C CA . ALA A 1 77 ? 7.855 12.488 -18.532 1.00 91.06 77 ALA A CA 1
ATOM 608 C C . ALA A 1 77 ? 7.315 11.698 -19.729 1.00 91.06 77 ALA A C 1
ATOM 610 O O . ALA A 1 77 ? 6.941 10.537 -19.582 1.00 91.06 77 ALA A O 1
ATOM 611 N N . ASP A 1 78 ? 7.247 12.335 -20.901 1.00 90.38 78 ASP A N 1
ATOM 612 C CA . ASP A 1 78 ? 6.881 11.692 -22.174 1.00 90.38 78 ASP A CA 1
ATOM 613 C C . ASP A 1 78 ? 5.557 10.901 -22.134 1.00 90.38 78 ASP A C 1
ATOM 615 O O . ASP A 1 78 ? 5.398 9.861 -22.769 1.00 90.38 78 ASP A O 1
ATOM 619 N N . GLY A 1 79 ? 4.582 11.405 -21.368 1.00 86.50 79 GLY A N 1
ATOM 620 C CA . GLY A 1 79 ? 3.267 10.780 -21.192 1.00 86.50 79 GLY A CA 1
ATOM 621 C C . GLY A 1 79 ? 3.213 9.671 -20.135 1.00 86.50 79 GLY A C 1
ATOM 622 O O . GLY A 1 79 ? 2.119 9.206 -19.819 1.00 86.50 79 GLY A O 1
ATOM 623 N N . ALA A 1 80 ? 4.345 9.277 -19.546 1.00 91.75 80 ALA A N 1
ATOM 624 C CA . ALA A 1 80 ? 4.377 8.348 -18.423 1.00 91.75 80 ALA A CA 1
ATOM 625 C C . ALA A 1 80 ? 4.030 9.061 -17.098 1.00 91.75 80 ALA A C 1
ATOM 627 O O . ALA A 1 80 ? 4.484 10.189 -16.871 1.00 91.75 80 ALA A O 1
ATOM 628 N N . PRO A 1 81 ? 3.260 8.422 -16.197 1.00 96.81 81 PRO A N 1
ATOM 629 C CA . PRO A 1 81 ? 2.955 8.992 -14.889 1.00 96.81 81 PRO A CA 1
ATOM 630 C C . PRO A 1 81 ? 4.201 9.085 -13.998 1.00 96.81 81 PRO A C 1
ATOM 632 O O . PRO A 1 81 ? 5.123 8.275 -14.105 1.00 96.81 81 PRO A O 1
ATOM 635 N N . GLY A 1 82 ? 4.227 10.058 -13.087 1.00 98.00 82 GLY A N 1
ATOM 636 C CA . GLY A 1 82 ? 5.275 10.162 -12.073 1.00 98.00 82 GLY A CA 1
ATOM 637 C C . GLY A 1 82 ? 5.283 8.986 -11.097 1.00 98.00 82 GLY A C 1
ATOM 638 O O . GLY A 1 82 ? 4.301 8.255 -10.953 1.00 98.00 82 GLY A O 1
ATOM 639 N N . SER A 1 83 ? 6.409 8.799 -10.418 1.00 98.31 83 SER A N 1
ATOM 640 C CA . SER A 1 83 ? 6.604 7.723 -9.448 1.00 98.31 83 SER A CA 1
ATOM 641 C C . SER A 1 83 ? 7.568 8.137 -8.342 1.00 98.31 83 SER A C 1
ATOM 643 O O . SER A 1 83 ? 8.295 9.125 -8.448 1.00 98.31 83 SER A O 1
ATOM 645 N N . PHE A 1 84 ? 7.594 7.371 -7.255 1.00 98.75 84 PHE A N 1
ATOM 646 C CA . PHE A 1 84 ? 8.667 7.478 -6.273 1.00 98.75 84 PHE A CA 1
ATOM 647 C C . PHE A 1 84 ? 9.771 6.484 -6.619 1.00 98.75 84 PHE A C 1
ATOM 649 O O . PHE A 1 84 ? 9.497 5.314 -6.885 1.00 98.75 84 PHE A O 1
ATOM 656 N N . ALA A 1 85 ? 11.019 6.950 -6.586 1.00 98.62 85 ALA A N 1
ATOM 657 C CA . ALA A 1 85 ? 12.192 6.093 -6.671 1.00 98.62 85 ALA A CA 1
ATOM 658 C C . ALA A 1 85 ? 12.126 4.996 -5.596 1.00 98.62 85 ALA A C 1
ATOM 660 O O . ALA A 1 85 ? 11.747 5.265 -4.455 1.00 98.62 85 ALA A O 1
ATOM 661 N N . LEU A 1 86 ? 12.539 3.778 -5.947 1.00 98.56 86 LEU A N 1
ATOM 662 C CA . LEU A 1 86 ? 12.569 2.633 -5.033 1.00 98.56 86 LEU A CA 1
ATOM 663 C C . LEU A 1 86 ? 13.466 2.906 -3.816 1.00 98.56 86 LEU A C 1
ATOM 665 O O . LEU A 1 86 ? 13.158 2.507 -2.693 1.00 98.56 86 LEU A O 1
ATOM 669 N N . ALA A 1 87 ? 14.597 3.568 -4.045 1.00 98.56 87 ALA A N 1
ATOM 670 C CA . ALA A 1 87 ? 15.588 3.842 -3.020 1.00 98.56 87 ALA A CA 1
ATOM 671 C C . ALA A 1 87 ? 16.498 5.017 -3.402 1.00 98.56 87 ALA A C 1
ATOM 673 O O . ALA A 1 87 ? 16.504 5.474 -4.547 1.00 98.56 87 ALA A O 1
ATOM 674 N N . LEU A 1 88 ? 17.323 5.447 -2.448 1.00 98.50 88 LEU A N 1
ATOM 675 C CA . LEU A 1 88 ? 18.572 6.159 -2.714 1.00 98.50 88 LEU A CA 1
ATOM 676 C C . LEU A 1 88 ? 19.754 5.223 -2.450 1.00 98.50 88 LEU A C 1
ATOM 678 O O . LEU A 1 88 ? 19.824 4.618 -1.377 1.00 98.50 88 LEU A O 1
ATOM 682 N N . ASP A 1 89 ? 20.681 5.119 -3.398 1.00 97.50 89 ASP A N 1
ATOM 683 C CA . ASP A 1 89 ? 21.893 4.307 -3.236 1.00 97.50 89 ASP A CA 1
ATOM 684 C C . ASP A 1 89 ? 22.983 5.016 -2.398 1.00 97.50 89 ASP A C 1
ATOM 686 O O . ASP A 1 89 ? 22.763 6.084 -1.806 1.00 97.50 89 ASP A O 1
ATOM 690 N N . HIS A 1 90 ? 24.172 4.407 -2.332 1.00 96.69 90 HIS A N 1
ATOM 691 C CA . HIS A 1 90 ? 25.356 4.966 -1.673 1.00 96.69 90 HIS A CA 1
ATOM 692 C C . HIS A 1 90 ? 25.619 6.426 -2.065 1.00 96.69 90 HIS A C 1
ATOM 694 O O . HIS A 1 90 ? 25.723 7.289 -1.188 1.00 96.69 90 HIS A O 1
ATOM 700 N N . ASP A 1 91 ? 25.653 6.696 -3.370 1.00 97.38 91 ASP A N 1
ATOM 701 C CA . ASP A 1 91 ? 25.962 8.001 -3.958 1.00 97.38 91 ASP A CA 1
ATOM 702 C C . ASP A 1 91 ? 24.738 8.940 -3.960 1.00 97.38 91 ASP A C 1
ATOM 704 O O . ASP A 1 91 ? 24.793 10.066 -4.453 1.00 97.38 91 ASP A O 1
ATOM 708 N N . LYS A 1 92 ? 23.625 8.501 -3.354 1.00 97.56 92 LYS A N 1
ATOM 709 C CA . LYS A 1 92 ? 22.338 9.204 -3.277 1.00 97.56 92 LYS A CA 1
ATOM 710 C C . LYS A 1 92 ? 21.670 9.409 -4.632 1.00 97.56 92 LYS A C 1
ATOM 712 O O . LYS A 1 92 ? 20.844 10.321 -4.765 1.00 97.56 92 LYS A O 1
ATOM 717 N N . HIS A 1 93 ? 21.974 8.542 -5.593 1.00 98.31 93 HIS A N 1
ATOM 718 C CA . HIS A 1 93 ? 21.214 8.437 -6.825 1.00 98.31 93 HIS A CA 1
ATOM 719 C C . HIS A 1 93 ? 19.870 7.770 -6.548 1.00 98.31 93 HIS A C 1
ATOM 721 O O . HIS A 1 93 ? 19.774 6.820 -5.768 1.00 98.31 93 HIS A O 1
ATOM 727 N N . GLN A 1 94 ? 18.830 8.281 -7.202 1.00 98.62 94 GLN A N 1
ATOM 728 C CA . GLN A 1 94 ? 17.511 7.666 -7.193 1.00 98.62 94 GLN A CA 1
ATOM 729 C C . GLN A 1 94 ? 17.557 6.350 -7.969 1.00 98.62 94 GLN A C 1
ATOM 731 O O . GLN A 1 94 ? 17.877 6.340 -9.155 1.00 98.62 94 GLN A O 1
ATOM 736 N N . VAL A 1 95 ? 17.213 5.253 -7.298 1.00 98.56 95 VAL A N 1
ATOM 737 C CA . VAL A 1 95 ? 16.990 3.953 -7.933 1.00 98.56 95 VAL A CA 1
ATOM 738 C C . VAL A 1 95 ? 15.634 4.013 -8.628 1.00 98.56 95 VAL A C 1
ATOM 740 O O . VAL A 1 95 ? 14.591 4.096 -7.980 1.00 98.56 95 VAL A O 1
ATOM 743 N N . ASP A 1 96 ? 15.663 4.042 -9.953 1.00 97.88 96 ASP A N 1
ATOM 744 C CA . ASP A 1 96 ? 14.581 4.516 -10.816 1.00 97.88 96 ASP A CA 1
ATOM 745 C C . ASP A 1 96 ? 13.580 3.439 -11.258 1.00 97.88 96 ASP A C 1
ATOM 747 O O . ASP A 1 96 ? 12.621 3.752 -11.967 1.00 97.88 96 ASP A O 1
ATOM 751 N N . SER A 1 97 ? 13.765 2.199 -10.805 1.00 98.06 97 SER A N 1
ATOM 752 C CA . SER A 1 97 ? 12.847 1.094 -11.079 1.00 98.06 97 SER A CA 1
ATOM 753 C C . SER A 1 97 ? 11.439 1.340 -10.555 1.00 98.06 97 SER A C 1
ATOM 755 O O . SER A 1 97 ? 11.244 1.761 -9.411 1.00 98.06 97 SER A O 1
ATOM 757 N N . ILE A 1 98 ? 10.448 0.971 -11.366 1.00 98.44 98 ILE A N 1
ATOM 758 C CA . ILE A 1 98 ? 9.038 0.984 -10.976 1.00 98.44 98 ILE A CA 1
ATOM 759 C C . ILE A 1 98 ? 8.712 -0.295 -10.203 1.00 98.44 98 ILE A C 1
ATOM 761 O O . ILE A 1 98 ? 8.886 -1.410 -10.700 1.00 98.44 98 ILE A O 1
ATOM 765 N N . THR A 1 99 ? 8.248 -0.126 -8.966 1.00 98.50 99 THR A N 1
ATOM 766 C CA . THR A 1 99 ? 7.993 -1.223 -8.024 1.00 98.50 99 THR A CA 1
ATOM 767 C C . THR A 1 99 ? 6.757 -0.947 -7.180 1.00 98.50 99 THR A C 1
ATOM 769 O O . THR A 1 99 ? 6.288 0.186 -7.096 1.00 98.50 99 THR A O 1
ATOM 772 N N . SER A 1 100 ? 6.266 -1.970 -6.484 1.00 98.38 100 SER A N 1
ATOM 773 C CA . SER A 1 100 ? 5.170 -1.820 -5.522 1.00 98.38 100 SER A CA 1
ATOM 774 C C . SER A 1 100 ? 5.528 -0.989 -4.278 1.00 98.38 100 SER A C 1
ATOM 776 O O . SER A 1 100 ? 4.626 -0.529 -3.587 1.00 98.38 100 SER A O 1
ATOM 778 N N . ASN A 1 101 ? 6.812 -0.709 -3.996 1.00 98.44 101 ASN A N 1
ATOM 779 C CA . ASN A 1 101 ? 7.236 -0.008 -2.771 1.00 98.44 101 ASN A CA 1
ATOM 780 C C . ASN A 1 101 ? 6.621 1.394 -2.638 1.00 98.44 101 ASN A C 1
ATOM 782 O O . ASN A 1 101 ? 6.331 1.835 -1.530 1.00 98.44 101 ASN A O 1
ATOM 786 N N . MET A 1 102 ? 6.364 2.093 -3.749 1.00 98.38 102 MET A N 1
ATOM 787 C CA . MET A 1 102 ? 5.679 3.394 -3.710 1.00 98.38 102 MET A CA 1
ATOM 788 C C . MET A 1 102 ? 4.239 3.300 -3.178 1.00 98.38 102 MET A C 1
ATOM 790 O O . MET A 1 102 ? 3.720 4.278 -2.646 1.00 98.38 102 MET A O 1
ATOM 794 N N . ALA A 1 103 ? 3.608 2.126 -3.249 1.00 98.44 103 ALA A N 1
ATOM 795 C CA . ALA A 1 103 ? 2.287 1.899 -2.676 1.00 98.44 103 ALA A CA 1
ATOM 796 C C . ALA A 1 103 ? 2.313 1.915 -1.137 1.00 98.44 103 ALA A C 1
ATOM 798 O O . ALA A 1 103 ? 1.349 2.337 -0.502 1.00 98.44 103 ALA A O 1
ATOM 799 N N . HIS A 1 104 ? 3.451 1.573 -0.524 1.00 98.69 104 HIS A N 1
ATOM 800 C CA . HIS A 1 104 ? 3.646 1.725 0.920 1.00 98.69 104 HIS A CA 1
ATOM 801 C C . HIS A 1 104 ? 3.699 3.197 1.328 1.00 98.69 104 HIS A C 1
ATOM 803 O O . HIS A 1 104 ? 3.225 3.543 2.404 1.00 98.69 104 HIS A O 1
ATOM 809 N N . LEU A 1 105 ? 4.187 4.098 0.465 1.00 98.75 105 LEU A N 1
ATOM 810 C CA . LEU A 1 105 ? 4.084 5.537 0.728 1.00 98.75 105 LEU A CA 1
ATOM 811 C C . LEU A 1 105 ? 2.632 6.024 0.713 1.00 98.75 105 LEU A C 1
ATOM 813 O O . LEU A 1 105 ? 2.282 6.855 1.552 1.00 98.75 105 LEU A O 1
ATOM 817 N N . LEU A 1 106 ? 1.794 5.499 -0.193 1.00 98.69 106 LEU A N 1
ATOM 818 C CA . LEU A 1 106 ? 0.351 5.765 -0.171 1.00 98.69 106 LEU A CA 1
ATOM 819 C C . LEU A 1 106 ? -0.256 5.276 1.146 1.00 98.69 106 LEU A C 1
ATOM 821 O O . LEU A 1 106 ? -0.948 6.020 1.833 1.00 98.69 106 LEU A O 1
ATOM 825 N N . TRP A 1 107 ? 0.061 4.047 1.553 1.00 98.25 107 TRP A N 1
ATOM 826 C CA . TRP A 1 107 ? -0.385 3.503 2.835 1.00 98.25 107 TRP A CA 1
ATOM 827 C C . TRP A 1 107 ? 0.085 4.342 4.031 1.00 98.25 107 TRP A C 1
ATOM 829 O O . TRP A 1 107 ? -0.622 4.471 5.032 1.00 98.25 107 TRP A O 1
ATOM 839 N N . CYS A 1 108 ? 1.262 4.956 3.929 1.00 98.56 108 CYS A N 1
ATOM 840 C CA . CYS A 1 108 ? 1.787 5.857 4.943 1.00 98.56 108 CYS A CA 1
ATOM 841 C C . CYS A 1 108 ? 1.193 7.270 4.913 1.00 98.56 108 CYS A C 1
ATOM 843 O O . CYS A 1 108 ? 1.385 7.983 5.891 1.00 98.56 108 CYS A O 1
ATOM 845 N N . GLY A 1 109 ? 0.498 7.684 3.849 1.00 98.25 109 GLY A N 1
ATOM 846 C CA . GLY A 1 109 ? -0.025 9.049 3.701 1.00 98.25 109 GLY A CA 1
ATOM 847 C C . GLY A 1 109 ? 1.041 10.097 3.349 1.00 98.25 109 GLY A C 1
ATOM 848 O O . GLY A 1 109 ? 0.887 11.271 3.674 1.00 98.25 109 GLY A O 1
ATOM 849 N N . VAL A 1 110 ? 2.160 9.689 2.737 1.00 98.75 110 VAL A N 1
ATOM 850 C CA . VAL A 1 110 ? 3.260 10.612 2.393 1.00 98.75 110 VAL A CA 1
ATOM 851 C C . VAL A 1 110 ? 2.949 11.478 1.160 1.00 98.75 110 VAL A C 1
ATOM 853 O O . VAL A 1 110 ? 3.155 12.696 1.243 1.00 98.75 110 VAL A O 1
ATOM 856 N N . PRO A 1 111 ? 2.494 10.911 0.023 1.00 98.69 111 PRO A N 1
ATOM 857 C CA . PRO A 1 111 ? 2.267 11.680 -1.200 1.00 98.69 111 PRO A CA 1
ATOM 858 C C . PRO A 1 111 ? 1.193 12.768 -1.055 1.00 98.69 111 PRO A C 1
ATOM 860 O O . PRO A 1 111 ? 0.284 12.678 -0.231 1.00 98.69 111 PRO A O 1
ATOM 863 N N . SER A 1 112 ? 1.269 13.797 -1.894 1.00 98.50 112 SER A N 1
ATOM 864 C CA . SER A 1 112 ? 0.122 14.667 -2.191 1.00 98.50 112 SER A CA 1
ATOM 865 C C . SER A 1 112 ? -0.927 13.925 -3.031 1.00 98.50 112 SER A C 1
ATOM 867 O O . SER A 1 112 ? -0.618 12.900 -3.634 1.00 98.50 112 SER A O 1
ATOM 869 N N . GLN A 1 113 ? -2.145 14.468 -3.133 1.00 98.25 113 GLN A N 1
ATOM 870 C CA . GLN A 1 113 ? -3.212 13.877 -3.955 1.00 98.25 113 GLN A CA 1
ATOM 871 C C . GLN A 1 113 ? -2.782 13.671 -5.421 1.00 98.25 113 GLN A C 1
ATOM 873 O O . GLN A 1 113 ? -2.953 12.591 -5.974 1.00 98.25 113 GLN A O 1
ATOM 878 N N . GLN A 1 114 ? -2.141 14.673 -6.030 1.00 98.00 114 GLN A N 1
ATOM 879 C CA . GLN A 1 114 ? -1.683 14.599 -7.423 1.00 98.00 114 GLN A CA 1
ATOM 880 C C . GLN A 1 114 ? -0.556 13.569 -7.628 1.00 98.00 114 GLN A C 1
ATOM 882 O O . GLN A 1 114 ? -0.460 12.926 -8.675 1.00 98.00 114 GLN A O 1
ATOM 887 N N . GLU A 1 115 ? 0.342 13.430 -6.649 1.00 98.69 115 GLU A N 1
ATOM 888 C CA . GLU A 1 115 ? 1.376 12.388 -6.670 1.00 98.69 115 GLU A CA 1
ATOM 889 C C . GLU A 1 115 ? 0.734 11.003 -6.506 1.00 98.69 115 GLU A C 1
ATOM 891 O O . GLU A 1 115 ? 1.128 10.061 -7.192 1.00 98.69 115 GLU A O 1
ATOM 896 N N . ALA A 1 116 ? -0.287 10.886 -5.650 1.00 98.75 116 ALA A N 1
ATOM 897 C CA . ALA A 1 116 ? -1.015 9.645 -5.426 1.00 98.75 116 ALA A CA 1
ATOM 898 C C . ALA A 1 116 ? -1.758 9.162 -6.674 1.00 98.75 116 ALA A C 1
ATOM 900 O O . ALA A 1 116 ? -1.653 7.987 -7.011 1.00 98.75 116 ALA A O 1
ATOM 901 N N . GLU A 1 117 ? -2.428 10.053 -7.407 1.00 98.50 117 GLU A N 1
ATOM 902 C CA . GLU A 1 117 ? -3.090 9.739 -8.684 1.00 98.50 117 GLU A CA 1
ATOM 903 C C . GLU A 1 117 ? -2.104 9.204 -9.736 1.00 98.50 117 GLU A C 1
ATOM 905 O O . GLU A 1 117 ? -2.391 8.234 -10.439 1.00 98.50 117 GLU A O 1
ATOM 910 N N . GLN A 1 118 ? -0.903 9.783 -9.814 1.00 98.62 118 GLN A N 1
ATOM 911 C CA . GLN A 1 118 ? 0.146 9.308 -10.723 1.00 98.62 118 GLN A CA 1
ATOM 912 C C . GLN A 1 118 ? 0.707 7.948 -10.297 1.00 98.62 118 GLN A C 1
ATOM 914 O O . GLN A 1 118 ? 0.866 7.056 -11.133 1.00 98.62 118 GLN A O 1
ATOM 919 N N . VAL A 1 119 ? 0.942 7.748 -8.997 1.00 98.69 119 VAL A N 1
ATOM 920 C CA . VAL A 1 119 ? 1.323 6.432 -8.466 1.00 98.69 119 VAL A CA 1
ATOM 921 C C . VAL A 1 119 ? 0.227 5.404 -8.753 1.00 98.69 119 VAL A C 1
ATOM 923 O O . VAL A 1 119 ? 0.536 4.290 -9.165 1.00 98.69 119 VAL A O 1
ATOM 926 N N . ALA A 1 120 ? -1.048 5.766 -8.617 1.00 98.62 120 ALA A N 1
ATOM 927 C CA . ALA A 1 120 ? -2.173 4.892 -8.941 1.00 98.62 120 ALA A CA 1
ATOM 928 C C . ALA A 1 120 ? -2.146 4.448 -10.403 1.00 98.62 120 ALA A C 1
ATOM 930 O O . ALA A 1 120 ? -2.293 3.259 -10.686 1.00 98.62 120 ALA A O 1
ATOM 931 N N . ALA A 1 121 ? -1.891 5.384 -11.322 1.00 98.25 121 ALA A N 1
ATOM 932 C CA . ALA A 1 121 ? -1.754 5.086 -12.742 1.00 98.25 121 ALA A CA 1
ATOM 933 C C . ALA A 1 121 ? -0.592 4.113 -13.013 1.00 98.25 121 ALA A C 1
ATOM 935 O O . ALA A 1 121 ? -0.750 3.183 -13.805 1.00 98.25 121 ALA A O 1
ATOM 936 N N . GLN A 1 122 ? 0.541 4.261 -12.313 1.00 98.06 122 GLN A N 1
ATOM 937 C CA . GLN A 1 122 ? 1.642 3.295 -12.383 1.00 98.06 122 GLN A CA 1
ATOM 938 C C . GLN A 1 122 ? 1.225 1.907 -11.871 1.00 98.06 122 GLN A C 1
ATOM 940 O O . GLN A 1 122 ? 1.435 0.909 -12.559 1.00 98.06 122 GLN A O 1
ATOM 945 N N . LEU A 1 123 ? 0.616 1.826 -10.681 1.00 98.44 123 LEU A N 1
ATOM 946 C CA . LEU A 1 123 ? 0.220 0.559 -10.049 1.00 98.44 123 LEU A CA 1
ATOM 947 C C . LEU A 1 123 ? -0.866 -0.186 -10.840 1.00 98.44 123 LEU A C 1
ATOM 949 O O . LEU A 1 123 ? -0.843 -1.412 -10.901 1.00 98.44 123 LEU A O 1
ATOM 953 N N . ALA A 1 124 ? -1.791 0.545 -11.465 1.00 97.38 124 ALA A N 1
ATOM 954 C CA . ALA A 1 124 ? -2.881 -0.012 -12.266 1.00 97.38 124 ALA A CA 1
ATOM 955 C C . ALA A 1 124 ? -2.476 -0.361 -13.712 1.00 97.38 124 ALA A C 1
ATOM 957 O O . ALA A 1 124 ? -3.269 -0.974 -14.441 1.00 97.38 124 ALA A O 1
ATOM 958 N N . SER A 1 125 ? -1.268 0.025 -14.139 1.00 97.38 125 SER A N 1
ATOM 959 C CA . SER A 1 125 ? -0.754 -0.268 -15.479 1.00 97.38 125 SER A CA 1
ATOM 960 C C . SER A 1 125 ? -0.622 -1.781 -15.716 1.00 97.38 125 SER A C 1
ATOM 962 O O . SER A 1 125 ? -0.357 -2.523 -14.767 1.00 97.38 125 SER A O 1
ATOM 964 N N . PRO A 1 126 ? -0.723 -2.271 -16.967 1.00 96.75 126 PRO A N 1
ATOM 965 C CA . PRO A 1 126 ? -0.489 -3.685 -17.281 1.00 96.75 126 PRO A CA 1
ATOM 966 C C . PRO A 1 126 ? 0.907 -4.189 -16.891 1.00 96.75 126 PRO A C 1
ATOM 968 O O . PRO A 1 126 ? 1.093 -5.389 -16.686 1.00 96.75 126 PRO A O 1
ATOM 971 N N . ALA A 1 127 ? 1.885 -3.285 -16.763 1.00 97.56 127 ALA A N 1
ATOM 972 C CA . ALA A 1 127 ? 3.240 -3.608 -16.334 1.00 97.56 127 ALA A CA 1
ATOM 973 C C . ALA A 1 127 ? 3.317 -3.954 -14.835 1.00 97.56 127 ALA A C 1
ATOM 975 O O . ALA A 1 127 ? 4.131 -4.791 -14.442 1.00 97.56 127 ALA A O 1
ATOM 976 N N . MET A 1 128 ? 2.433 -3.391 -14.004 1.00 98.50 128 MET A N 1
ATOM 977 C CA . MET A 1 128 ? 2.377 -3.632 -12.555 1.00 98.50 128 MET A CA 1
ATOM 978 C C . MET A 1 128 ? 1.205 -4.529 -12.142 1.00 98.50 128 MET A C 1
ATOM 980 O O . MET A 1 128 ? 1.417 -5.518 -11.443 1.00 98.50 128 MET A O 1
ATOM 984 N N . ALA A 1 129 ? -0.015 -4.239 -12.590 1.00 98.19 129 ALA A N 1
ATOM 985 C CA . ALA A 1 129 ? -1.194 -5.062 -12.342 1.00 98.19 129 ALA A CA 1
ATOM 986 C C . ALA A 1 129 ? -1.179 -6.286 -13.267 1.00 98.19 129 ALA A C 1
ATOM 988 O O . ALA A 1 129 ? -1.306 -6.172 -14.486 1.00 98.19 129 ALA A O 1
ATOM 989 N N . SER A 1 130 ? -1.006 -7.472 -12.686 1.00 97.31 130 SER A N 1
ATOM 990 C CA . SER A 1 130 ? -0.854 -8.717 -13.449 1.00 97.31 130 SER A CA 1
ATOM 991 C C . SER A 1 130 ? -2.164 -9.319 -13.955 1.00 97.31 130 SER A C 1
ATOM 993 O O . SER A 1 130 ? -2.128 -10.173 -14.836 1.00 97.31 130 SER A O 1
ATOM 995 N N . GLY A 1 131 ? -3.302 -8.895 -13.398 1.00 96.62 131 GLY A N 1
ATOM 996 C CA . GLY A 1 131 ? -4.591 -9.581 -13.528 1.00 96.62 131 GLY A CA 1
ATOM 997 C C . GLY A 1 131 ? -4.828 -10.661 -12.463 1.00 96.62 131 GLY A C 1
ATOM 998 O O . GLY A 1 131 ? -5.924 -11.215 -12.399 1.00 96.62 131 GLY A O 1
ATOM 999 N N . TRP A 1 132 ? -3.820 -10.940 -11.625 1.00 96.50 132 TRP A N 1
ATOM 1000 C CA . TRP A 1 132 ? -3.904 -11.790 -10.427 1.00 96.50 132 TRP A CA 1
ATOM 1001 C C . TRP A 1 132 ? -3.554 -11.036 -9.129 1.00 96.50 132 TRP A C 1
ATOM 1003 O O . TRP A 1 132 ? -3.560 -11.614 -8.049 1.00 96.50 132 TRP A O 1
ATOM 1013 N N . GLY A 1 133 ? -3.204 -9.752 -9.233 1.00 97.06 133 GLY A N 1
ATOM 1014 C CA . GLY A 1 133 ? -2.709 -8.908 -8.147 1.00 97.06 133 GLY A CA 1
ATOM 1015 C C . GLY A 1 133 ? -1.551 -8.017 -8.605 1.00 97.06 133 GLY A C 1
ATOM 1016 O O . GLY A 1 133 ? -1.232 -7.943 -9.801 1.00 97.06 133 GLY A O 1
ATOM 1017 N N . LEU A 1 134 ? -0.909 -7.335 -7.657 1.00 98.56 134 LEU A N 1
ATOM 1018 C CA . LEU A 1 134 ? 0.163 -6.380 -7.932 1.00 98.56 134 LEU A CA 1
ATOM 1019 C C . LEU A 1 134 ? 1.529 -7.075 -7.991 1.00 98.56 134 LEU A C 1
ATOM 1021 O O . LEU A 1 134 ? 1.938 -7.753 -7.045 1.00 98.56 134 LEU A O 1
ATOM 1025 N N . ARG A 1 135 ? 2.268 -6.877 -9.087 1.00 98.62 135 ARG A N 1
ATOM 1026 C CA . ARG A 1 135 ? 3.664 -7.314 -9.182 1.00 98.62 135 ARG A CA 1
ATOM 1027 C C . ARG A 1 135 ? 4.540 -6.495 -8.248 1.00 98.62 135 ARG A C 1
ATOM 1029 O O . ARG A 1 135 ? 4.400 -5.281 -8.125 1.00 98.62 135 ARG A O 1
ATOM 1036 N N . THR A 1 136 ? 5.543 -7.148 -7.687 1.00 98.25 136 THR A N 1
ATOM 1037 C CA . THR A 1 136 ? 6.591 -6.484 -6.906 1.00 98.25 136 THR A CA 1
ATOM 1038 C C . THR A 1 136 ? 7.477 -5.570 -7.754 1.00 98.25 136 THR A C 1
ATOM 1040 O O . THR A 1 136 ? 8.044 -4.606 -7.238 1.00 98.25 136 THR A O 1
ATOM 1043 N N . PHE A 1 137 ? 7.594 -5.835 -9.052 1.00 98.31 137 PHE A N 1
ATOM 1044 C CA . 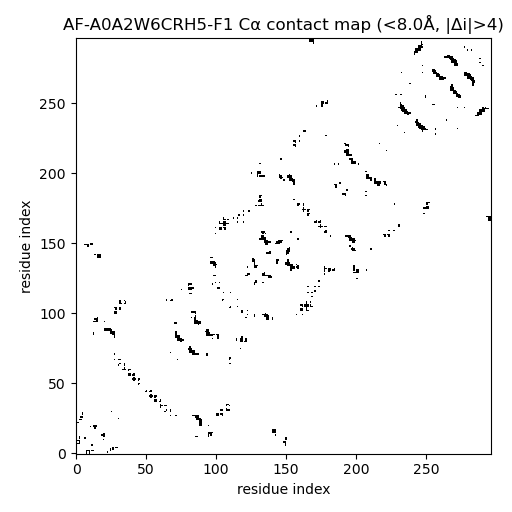PHE A 1 137 ? 8.513 -5.154 -9.958 1.00 98.31 137 PHE A CA 1
ATOM 1045 C C . PHE A 1 137 ? 7.878 -5.074 -11.345 1.00 98.31 137 PHE A C 1
ATOM 1047 O O . PHE A 1 137 ? 7.290 -6.061 -11.796 1.00 98.31 137 PHE A O 1
ATOM 1054 N N . SER A 1 138 ? 7.962 -3.911 -11.991 1.00 98.44 138 SER A N 1
ATOM 1055 C CA . SER A 1 138 ? 7.322 -3.693 -13.290 1.00 98.44 138 SER A CA 1
ATOM 1056 C C . SER A 1 138 ? 7.885 -4.635 -14.351 1.00 98.44 138 SER A C 1
ATOM 1058 O O . SER A 1 138 ? 9.100 -4.823 -14.440 1.00 98.44 138 SER A O 1
ATOM 1060 N N . ALA A 1 139 ? 6.994 -5.181 -15.182 1.00 98.31 139 ALA A N 1
ATOM 1061 C CA . ALA A 1 139 ? 7.345 -6.044 -16.308 1.00 98.31 139 ALA A CA 1
ATOM 1062 C C . ALA A 1 139 ? 8.183 -5.345 -17.399 1.00 98.31 139 ALA A C 1
ATOM 1064 O O . ALA A 1 139 ? 8.738 -6.012 -18.266 1.00 98.31 139 ALA A O 1
ATOM 1065 N N . GLU A 1 140 ? 8.287 -4.014 -17.355 1.00 97.19 140 GLU A N 1
ATOM 1066 C CA . GLU A 1 140 ? 9.078 -3.205 -18.294 1.00 97.19 140 GLU A CA 1
ATOM 1067 C C . GLU A 1 140 ? 10.534 -3.010 -17.848 1.00 97.19 140 GLU A C 1
ATOM 1069 O O . GLU A 1 140 ? 11.356 -2.495 -18.604 1.00 97.19 140 GLU A O 1
ATOM 1074 N N . MET A 1 141 ? 10.870 -3.385 -16.613 1.00 97.88 141 MET A N 1
ATOM 1075 C CA . MET A 1 141 ? 12.217 -3.215 -16.073 1.00 97.88 141 MET A CA 1
ATOM 1076 C C . MET A 1 141 ? 13.118 -4.378 -16.502 1.00 97.88 141 MET A C 1
ATOM 1078 O O . MET A 1 141 ? 12.690 -5.533 -16.505 1.00 97.88 141 MET A O 1
ATOM 1082 N N . ALA A 1 142 ? 14.398 -4.109 -16.775 1.00 97.88 142 ALA A N 1
ATOM 1083 C CA . ALA A 1 142 ? 15.317 -5.114 -17.323 1.00 97.88 142 ALA A CA 1
ATOM 1084 C C . ALA A 1 142 ? 15.492 -6.352 -16.425 1.00 97.88 142 ALA A C 1
ATOM 1086 O O . ALA A 1 142 ? 15.694 -7.460 -16.916 1.00 97.88 142 ALA A O 1
ATOM 1087 N N . GLY A 1 143 ? 15.409 -6.169 -15.105 1.00 96.81 143 GLY A N 1
ATOM 1088 C CA . GLY A 1 143 ? 15.541 -7.252 -14.132 1.00 96.81 143 GLY A CA 1
ATOM 1089 C C . GLY A 1 143 ? 14.232 -7.957 -13.764 1.00 96.81 143 GLY A C 1
ATOM 1090 O O . GLY A 1 143 ? 14.221 -8.696 -12.778 1.00 96.81 143 GLY A O 1
ATOM 1091 N N . TYR A 1 144 ? 13.134 -7.715 -14.489 1.00 98.19 144 TYR A N 1
ATOM 1092 C CA . TYR A 1 144 ? 11.867 -8.404 -14.260 1.00 98.19 144 TYR A CA 1
ATOM 1093 C C . TYR A 1 144 ? 11.993 -9.911 -14.496 1.00 98.19 144 TYR A C 1
ATOM 1095 O O . TYR A 1 144 ? 12.478 -10.378 -15.527 1.00 98.19 144 TYR A O 1
ATOM 1103 N N . ASN A 1 145 ? 11.499 -10.680 -13.534 1.00 96.75 145 ASN A N 1
ATOM 1104 C CA . ASN A 1 145 ? 11.334 -12.115 -13.640 1.00 96.75 145 ASN A CA 1
ATOM 1105 C C . ASN A 1 145 ? 10.041 -12.521 -12.907 1.00 96.75 145 ASN A C 1
ATOM 1107 O O . ASN A 1 145 ? 9.973 -12.387 -11.679 1.00 96.75 145 ASN A O 1
ATOM 1111 N N . PRO A 1 146 ? 9.026 -13.057 -13.617 1.00 95.50 146 PRO A N 1
AT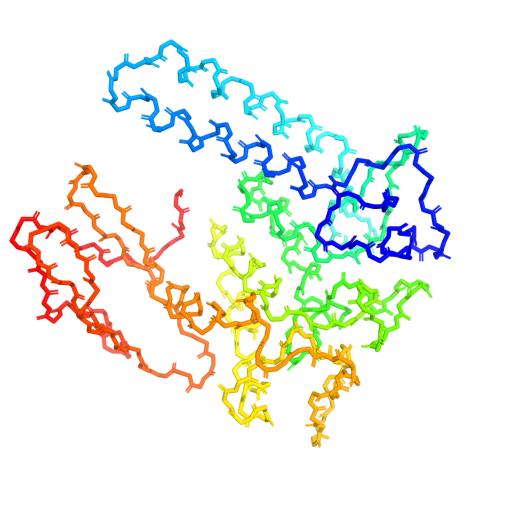OM 1112 C CA . PRO A 1 146 ? 7.724 -13.377 -13.033 1.00 95.50 146 PRO A CA 1
ATOM 1113 C C . PRO A 1 146 ? 7.795 -14.438 -11.933 1.00 95.50 146 PRO A C 1
ATOM 1115 O O . PRO A 1 146 ? 6.883 -14.510 -11.118 1.00 95.50 146 PRO A O 1
ATOM 1118 N N . ILE A 1 147 ? 8.855 -15.247 -11.888 1.00 93.38 147 ILE A N 1
ATOM 1119 C CA . ILE A 1 147 ? 9.081 -16.296 -10.883 1.00 93.38 147 ILE A CA 1
ATOM 1120 C C . ILE A 1 147 ? 10.270 -15.976 -9.971 1.00 93.38 147 ILE A C 1
ATOM 1122 O O . ILE A 1 147 ? 10.904 -16.877 -9.428 1.00 93.38 147 ILE A O 1
ATOM 1126 N N . SER A 1 148 ? 10.597 -14.695 -9.804 1.00 93.88 148 SER A N 1
ATOM 1127 C CA . SER A 1 148 ? 11.570 -14.242 -8.812 1.00 93.88 148 SER A CA 1
ATOM 1128 C C . SER A 1 148 ? 10.904 -13.888 -7.490 1.00 93.88 148 SER A C 1
ATOM 1130 O O . SER A 1 148 ? 9.770 -13.420 -7.463 1.00 93.88 148 SER A O 1
ATOM 1132 N N . TYR A 1 149 ? 11.639 -14.048 -6.392 1.00 94.44 149 TYR A N 1
ATOM 1133 C CA . TYR A 1 149 ? 11.143 -13.790 -5.047 1.00 94.44 149 TYR A CA 1
ATOM 1134 C C . TYR A 1 149 ? 10.634 -12.347 -4.867 1.00 94.44 149 TYR A C 1
ATOM 1136 O O . TYR A 1 149 ? 9.499 -12.176 -4.442 1.00 94.44 149 TYR A O 1
ATOM 1144 N N . HIS A 1 150 ? 11.384 -11.320 -5.299 1.00 96.12 150 HIS A N 1
ATOM 1145 C CA . HIS A 1 150 ? 10.976 -9.903 -5.162 1.00 96.12 150 HIS A CA 1
ATOM 1146 C C . HIS A 1 150 ? 11.050 -9.052 -6.435 1.00 96.12 150 HIS A C 1
ATOM 1148 O O . HIS A 1 150 ? 10.756 -7.857 -6.376 1.00 96.12 150 HIS A O 1
ATOM 1154 N N . VAL A 1 151 ? 11.467 -9.621 -7.574 1.00 96.88 151 VAL A N 1
ATOM 1155 C CA . VAL A 1 151 ? 11.609 -8.858 -8.830 1.00 96.88 151 VAL A CA 1
ATOM 1156 C C . VAL A 1 151 ? 10.619 -9.285 -9.912 1.00 96.88 151 VAL A C 1
ATOM 1158 O O . VAL A 1 151 ? 10.972 -9.370 -11.082 1.00 96.88 151 VAL A O 1
ATOM 1161 N N . GLY A 1 152 ? 9.363 -9.541 -9.534 1.00 96.38 152 GLY A N 1
ATOM 1162 C CA . GLY A 1 152 ? 8.291 -9.750 -10.513 1.00 96.38 152 GLY A CA 1
ATOM 1163 C C . GLY A 1 152 ? 7.131 -1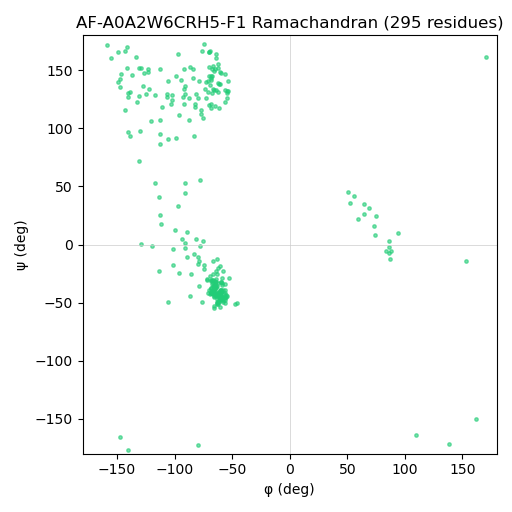0.628 -10.057 1.00 96.38 152 GLY A C 1
ATOM 1164 O O . GLY A 1 152 ? 6.088 -10.596 -10.701 1.00 96.38 152 GLY A O 1
ATOM 1165 N N . SER A 1 153 ? 7.273 -11.372 -8.959 1.00 97.38 153 SER A N 1
ATOM 1166 C CA . SER A 1 153 ? 6.175 -12.116 -8.323 1.00 97.38 153 SER A CA 1
ATOM 1167 C C . SER A 1 153 ? 5.079 -11.200 -7.777 1.00 97.38 153 SER A C 1
ATOM 1169 O O . SER A 1 153 ? 5.286 -9.996 -7.585 1.00 97.38 153 SER A O 1
ATOM 1171 N N . VAL A 1 154 ? 3.923 -11.793 -7.489 1.00 97.88 154 VAL A N 1
ATOM 1172 C CA . VAL A 1 154 ? 2.816 -11.159 -6.770 1.00 97.88 154 VAL A CA 1
ATOM 1173 C C . VAL A 1 154 ? 2.816 -11.653 -5.332 1.00 97.88 154 VAL A C 1
ATOM 1175 O O . VAL A 1 154 ? 2.817 -12.859 -5.076 1.00 97.88 154 VAL A O 1
ATOM 1178 N N . TRP A 1 155 ? 2.783 -10.703 -4.402 1.00 97.56 155 TRP A N 1
ATOM 1179 C CA . TRP A 1 155 ? 2.642 -10.963 -2.976 1.00 97.56 155 TRP A CA 1
ATOM 1180 C C . TRP A 1 155 ? 1.263 -10.475 -2.521 1.00 97.56 155 TRP A C 1
ATOM 1182 O O . TRP A 1 155 ? 0.981 -9.274 -2.616 1.00 97.56 155 TRP A O 1
ATOM 1192 N N . PRO A 1 156 ? 0.391 -11.368 -2.020 1.00 96.75 156 PRO A N 1
ATOM 1193 C CA . PRO A 1 156 ? -0.951 -10.996 -1.581 1.00 96.75 156 PRO A CA 1
ATOM 1194 C C . PRO A 1 156 ? -0.979 -9.864 -0.552 1.00 96.75 156 PRO A C 1
ATOM 1196 O O . PRO A 1 156 ? -1.748 -8.919 -0.699 1.00 96.75 156 PRO A O 1
ATOM 1199 N N . HIS A 1 157 ? -0.101 -9.915 0.454 1.00 96.19 157 HIS A N 1
ATOM 1200 C CA . HIS A 1 157 ? -0.040 -8.885 1.495 1.00 96.19 157 HIS A CA 1
ATOM 1201 C C . HIS A 1 157 ? 0.366 -7.511 0.930 1.00 96.19 157 HIS A C 1
ATOM 1203 O O . HIS A 1 157 ? -0.243 -6.503 1.271 1.00 96.19 157 HIS A O 1
ATOM 1209 N N . ASP A 1 158 ? 1.344 -7.473 0.022 1.00 97.62 158 ASP A N 1
ATOM 1210 C CA . ASP A 1 158 ? 1.824 -6.246 -0.624 1.00 97.62 158 ASP A CA 1
ATOM 1211 C C . ASP A 1 158 ? 0.735 -5.618 -1.505 1.00 97.62 158 ASP A C 1
ATOM 1213 O O . ASP A 1 158 ? 0.525 -4.406 -1.498 1.00 97.62 158 ASP A O 1
ATOM 1217 N N . THR A 1 159 ? -0.037 -6.460 -2.198 1.00 98.31 159 THR A N 1
ATOM 1218 C CA . THR A 1 159 ? -1.200 -6.013 -2.972 1.00 98.31 159 THR A CA 1
ATOM 1219 C C . THR A 1 159 ? -2.261 -5.381 -2.065 1.00 98.31 159 THR A C 1
ATOM 1221 O O . THR A 1 159 ? -2.802 -4.331 -2.409 1.00 98.31 159 THR A O 1
ATOM 1224 N N . VAL A 1 160 ? -2.541 -5.958 -0.891 1.00 97.50 160 VAL A N 1
ATOM 1225 C CA . VAL A 1 160 ? -3.503 -5.367 0.056 1.00 97.50 160 VAL A CA 1
ATOM 1226 C C . VAL A 1 160 ? -2.992 -4.054 0.649 1.00 97.50 160 VAL A C 1
ATOM 1228 O O . VAL A 1 160 ? -3.759 -3.095 0.698 1.00 97.50 160 VAL A O 1
ATOM 1231 N N . ILE A 1 161 ? -1.707 -3.956 1.010 1.00 97.75 161 ILE A N 1
ATOM 1232 C CA . ILE A 1 161 ? -1.103 -2.687 1.462 1.00 97.75 161 ILE A CA 1
ATOM 1233 C C . ILE A 1 161 ? -1.261 -1.608 0.386 1.00 97.75 161 ILE A C 1
ATOM 1235 O O . ILE A 1 161 ? -1.644 -0.475 0.690 1.00 97.75 161 ILE A O 1
ATOM 1239 N N . ALA A 1 162 ? -1.030 -1.961 -0.882 1.00 98.56 162 ALA A N 1
ATOM 1240 C CA . ALA A 1 162 ? -1.248 -1.047 -1.992 1.00 98.56 162 ALA A CA 1
ATOM 1241 C C . ALA A 1 162 ? -2.710 -0.598 -2.096 1.00 98.56 162 ALA A C 1
ATOM 1243 O O . ALA A 1 162 ? -2.968 0.590 -2.278 1.00 98.56 162 ALA A O 1
ATOM 1244 N N . CYS A 1 163 ? -3.663 -1.517 -1.925 1.00 98.50 163 CYS A N 1
ATOM 1245 C CA . CYS A 1 163 ? -5.090 -1.199 -1.937 1.00 98.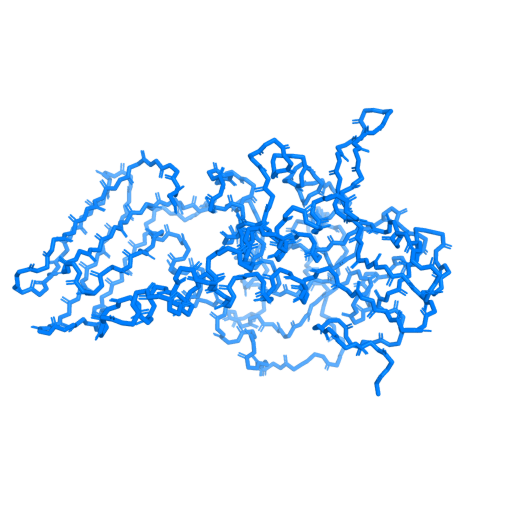50 163 CYS A CA 1
ATOM 1246 C C . CYS A 1 163 ? -5.484 -0.280 -0.777 1.00 98.50 163 CYS A C 1
ATOM 1248 O O . CYS A 1 163 ? -6.181 0.701 -1.010 1.00 98.50 163 CYS A O 1
ATOM 1250 N N . GLU A 1 164 ? -5.010 -0.527 0.448 1.00 97.38 164 GLU A N 1
ATOM 1251 C CA . GLU A 1 164 ? -5.245 0.368 1.592 1.00 97.38 164 GLU A CA 1
ATOM 1252 C C . GLU A 1 164 ? -4.666 1.769 1.349 1.00 97.38 164 GLU A C 1
ATOM 1254 O O . GLU A 1 164 ? -5.271 2.780 1.715 1.00 97.38 164 GLU A O 1
ATOM 1259 N N . GLY A 1 165 ? -3.491 1.837 0.717 1.00 98.06 165 GLY A N 1
ATOM 1260 C CA . GLY A 1 165 ? -2.890 3.087 0.274 1.00 98.06 165 GLY A CA 1
ATOM 1261 C C . GLY A 1 165 ? -3.750 3.813 -0.754 1.00 98.06 165 GLY A C 1
ATOM 1262 O O . GLY A 1 165 ? -4.061 4.980 -0.560 1.00 98.06 165 GLY A O 1
ATOM 1263 N N . LEU A 1 166 ? -4.179 3.135 -1.816 1.00 98.62 166 LEU A N 1
ATOM 1264 C CA . LEU A 1 166 ? -5.050 3.703 -2.851 1.00 98.62 166 LEU A CA 1
ATOM 1265 C C . LEU A 1 166 ? -6.376 4.205 -2.266 1.00 98.62 166 LEU A C 1
ATOM 1267 O O . LEU A 1 166 ? -6.763 5.349 -2.510 1.00 98.62 166 LEU A O 1
ATOM 1271 N N . ARG A 1 167 ? -7.025 3.383 -1.433 1.00 96.56 167 ARG A N 1
ATOM 1272 C CA . ARG A 1 167 ? -8.271 3.732 -0.745 1.00 96.56 167 ARG A CA 1
ATOM 1273 C C . ARG A 1 167 ? -8.112 5.009 0.071 1.00 96.56 167 ARG A C 1
ATOM 1275 O O . ARG A 1 167 ? -8.919 5.909 -0.103 1.00 96.56 167 ARG A O 1
ATOM 1282 N N . ARG A 1 168 ? -7.028 5.165 0.844 1.00 95.50 168 ARG A N 1
ATOM 1283 C CA . ARG A 1 168 ? -6.747 6.400 1.612 1.00 95.50 168 ARG A CA 1
ATOM 1284 C C . ARG A 1 168 ? -6.780 7.684 0.774 1.00 95.50 168 ARG A C 1
ATOM 1286 O O . ARG A 1 168 ? -7.112 8.729 1.311 1.00 95.50 168 ARG A O 1
ATOM 1293 N N . TYR A 1 169 ? -6.470 7.613 -0.517 1.00 97.44 169 TYR A N 1
ATOM 1294 C CA . TYR A 1 169 ? -6.504 8.761 -1.433 1.00 97.44 169 TYR A CA 1
ATOM 1295 C C . TYR A 1 169 ? -7.782 8.821 -2.292 1.00 97.44 169 TYR A C 1
ATOM 1297 O O . TYR A 1 169 ? -7.836 9.571 -3.267 1.00 97.44 169 TYR A O 1
ATOM 1305 N N . GLY A 1 170 ? -8.808 8.026 -1.966 1.00 96.06 170 GLY A N 1
ATOM 1306 C CA . GLY A 1 170 ? -10.070 7.953 -2.710 1.00 96.06 170 GLY A CA 1
ATOM 1307 C C . GLY A 1 170 ? -9.969 7.226 -4.054 1.00 96.06 170 GLY A C 1
ATOM 1308 O O . GLY A 1 170 ? -10.852 7.361 -4.895 1.00 96.06 170 GLY A O 1
ATOM 1309 N N . LEU A 1 171 ? -8.894 6.470 -4.287 1.00 97.75 171 LEU A N 1
ATOM 1310 C CA . LEU A 1 171 ? -8.615 5.789 -5.557 1.00 97.75 171 LEU A CA 1
ATOM 1311 C C . LEU A 1 171 ? -9.212 4.374 -5.556 1.00 97.75 171 LEU A C 1
ATOM 1313 O O . LEU A 1 171 ? -8.520 3.377 -5.792 1.00 97.75 171 LEU A O 1
ATOM 1317 N N . AS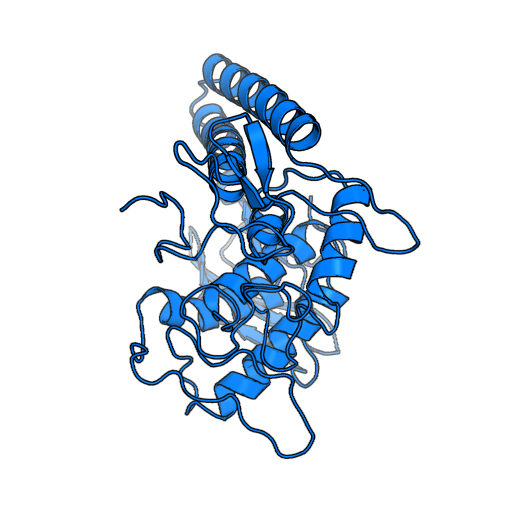P A 1 172 ? -10.504 4.296 -5.244 1.00 96.62 172 ASP A N 1
ATOM 1318 C CA . ASP A 1 172 ? -11.200 3.043 -4.953 1.00 96.62 172 ASP A CA 1
ATOM 1319 C C . ASP A 1 172 ? -11.263 2.102 -6.166 1.00 96.62 172 ASP A C 1
ATOM 1321 O O . ASP A 1 172 ? -11.060 0.901 -6.003 1.00 96.62 172 ASP A O 1
ATOM 1325 N N . ASP A 1 173 ? -11.433 2.620 -7.388 1.00 96.50 173 ASP A N 1
ATOM 1326 C CA . ASP A 1 173 ? -11.483 1.800 -8.611 1.00 96.50 173 ASP A CA 1
ATOM 1327 C C . ASP A 1 173 ? -10.205 0.971 -8.811 1.00 96.50 173 ASP A C 1
ATOM 1329 O O . ASP A 1 173 ? -10.254 -0.227 -9.109 1.00 96.50 173 ASP A O 1
ATOM 1333 N N . ALA A 1 174 ? -9.039 1.596 -8.612 1.00 97.62 174 ALA A N 1
ATOM 1334 C CA . ALA A 1 174 ? -7.750 0.923 -8.736 1.00 97.62 174 ALA A CA 1
ATOM 1335 C C . ALA A 1 174 ? -7.561 -0.125 -7.628 1.00 97.62 174 ALA A C 1
ATOM 1337 O O . ALA A 1 174 ? -7.099 -1.235 -7.904 1.00 97.62 174 ALA A O 1
ATOM 1338 N N . ALA A 1 175 ? -7.958 0.205 -6.394 1.00 98.19 175 ALA A N 1
ATOM 1339 C CA . ALA A 1 175 ? -7.898 -0.718 -5.265 1.00 98.19 175 ALA A CA 1
ATOM 1340 C C . ALA A 1 175 ? -8.803 -1.938 -5.497 1.00 98.19 175 ALA A C 1
ATOM 1342 O O . ALA A 1 175 ? -8.355 -3.079 -5.419 1.00 98.19 175 ALA A O 1
ATOM 1343 N N . MET A 1 176 ? -10.070 -1.714 -5.844 1.00 97.44 176 MET A N 1
ATOM 1344 C CA . MET A 1 176 ? -11.059 -2.776 -6.024 1.00 97.44 176 MET A CA 1
ATOM 1345 C C . MET A 1 176 ? -10.763 -3.679 -7.214 1.00 97.44 176 MET A C 1
ATOM 1347 O O . MET A 1 176 ? -11.071 -4.870 -7.162 1.00 97.44 176 MET A O 1
ATOM 1351 N N . ARG A 1 177 ? -10.124 -3.155 -8.266 1.00 97.56 177 ARG A N 1
ATOM 1352 C CA . ARG A 1 177 ? -9.617 -3.988 -9.360 1.00 97.56 177 ARG A CA 1
ATOM 1353 C C . ARG A 1 177 ? -8.566 -4.982 -8.858 1.00 97.56 177 ARG A C 1
ATOM 1355 O O . ARG A 1 177 ? -8.700 -6.171 -9.120 1.00 97.56 177 ARG A O 1
ATOM 1362 N N . LEU A 1 178 ? -7.570 -4.516 -8.102 1.00 98.06 178 LEU A N 1
ATOM 1363 C CA . LEU A 1 178 ? -6.515 -5.377 -7.551 1.00 98.06 178 LEU A CA 1
ATOM 1364 C C . LEU A 1 178 ? -7.051 -6.385 -6.522 1.00 98.06 178 LEU A C 1
ATOM 1366 O O . LEU A 1 178 ? -6.589 -7.524 -6.487 1.00 98.06 178 LEU A O 1
ATOM 1370 N N . ILE A 1 179 ? -8.042 -6.000 -5.711 1.00 97.56 179 ILE A N 1
ATOM 1371 C CA . ILE A 1 179 ? -8.718 -6.938 -4.804 1.00 97.56 179 ILE A CA 1
ATOM 1372 C C . ILE A 1 179 ? -9.518 -7.985 -5.577 1.00 97.56 179 ILE A C 1
ATOM 1374 O O . ILE A 1 179 ? -9.446 -9.162 -5.234 1.00 97.56 179 ILE A O 1
ATOM 1378 N N . GLY A 1 180 ? -10.242 -7.591 -6.628 1.00 96.38 180 GLY A N 1
ATOM 1379 C CA . GLY A 1 180 ? -10.928 -8.536 -7.512 1.00 96.38 180 GLY A CA 1
ATOM 1380 C C . GLY A 1 180 ? -9.962 -9.558 -8.115 1.00 96.38 180 GLY A C 1
ATOM 1381 O O . GLY A 1 180 ? -10.224 -10.756 -8.056 1.00 96.38 180 GLY A O 1
ATOM 1382 N N . ASP A 1 181 ? -8.804 -9.101 -8.595 1.00 95.94 181 ASP A N 1
ATOM 1383 C CA . ASP A 1 181 ? -7.752 -9.975 -9.123 1.00 95.94 181 ASP A CA 1
ATOM 1384 C C . ASP A 1 181 ? -7.222 -10.968 -8.062 1.00 95.94 181 ASP A C 1
ATOM 1386 O O . ASP A 1 181 ? -6.989 -12.141 -8.366 1.00 95.94 181 ASP A O 1
ATOM 1390 N N . LEU A 1 182 ? -7.059 -10.530 -6.804 1.00 95.19 182 LEU A N 1
ATOM 1391 C CA . LEU A 1 182 ? -6.665 -11.413 -5.699 1.00 95.19 182 LEU A CA 1
ATOM 1392 C C . LEU A 1 182 ? -7.749 -12.426 -5.324 1.00 95.19 182 LEU A C 1
ATOM 1394 O O . LEU A 1 182 ? -7.409 -13.554 -4.971 1.00 95.19 182 LEU A O 1
ATOM 1398 N N . LEU A 1 183 ? -9.028 -12.045 -5.362 1.00 94.31 183 LEU A N 1
ATOM 1399 C CA . LEU A 1 183 ? -10.143 -12.961 -5.097 1.00 94.31 183 LEU A CA 1
ATOM 1400 C C . LEU A 1 183 ? -10.246 -14.032 -6.190 1.00 94.31 183 LEU A C 1
ATOM 1402 O O . LEU A 1 183 ? -10.442 -15.208 -5.882 1.00 94.31 183 LEU A O 1
ATOM 1406 N N . ASP A 1 184 ? -10.017 -13.653 -7.449 1.00 93.44 184 ASP A N 1
ATOM 1407 C CA . ASP A 1 184 ? -9.888 -14.609 -8.548 1.00 93.44 184 ASP A CA 1
ATOM 1408 C C . ASP A 1 184 ? -8.725 -15.584 -8.282 1.00 93.44 184 ASP A C 1
ATOM 1410 O O . ASP A 1 184 ? -8.900 -16.797 -8.405 1.00 93.44 184 ASP A O 1
ATOM 1414 N N . ALA A 1 185 ? -7.556 -15.091 -7.850 1.00 93.06 185 ALA A N 1
ATOM 1415 C CA . ALA A 1 185 ? -6.416 -15.945 -7.502 1.00 93.06 185 ALA A CA 1
ATOM 1416 C C . ALA A 1 185 ? -6.701 -16.860 -6.295 1.00 93.06 185 ALA A C 1
ATOM 1418 O O . ALA A 1 185 ? -6.327 -18.034 -6.312 1.00 93.06 185 ALA A O 1
ATOM 1419 N N . LEU A 1 186 ? -7.378 -16.346 -5.262 1.00 91.31 186 LEU A N 1
ATOM 1420 C CA . LEU A 1 186 ? -7.763 -17.078 -4.051 1.00 91.31 186 LEU A CA 1
ATOM 1421 C C . LEU A 1 186 ? -8.566 -18.340 -4.396 1.00 91.31 186 LEU A C 1
ATOM 1423 O O . LEU A 1 186 ? -8.251 -19.409 -3.875 1.00 91.31 186 LEU A O 1
ATOM 1427 N N . SER A 1 187 ? -9.515 -18.231 -5.333 1.00 88.75 187 SER A N 1
ATOM 1428 C CA . SER A 1 187 ? -10.349 -19.358 -5.780 1.00 88.75 187 SER A CA 1
ATOM 1429 C C . SER A 1 187 ? -9.556 -20.495 -6.443 1.00 88.75 187 SER A C 1
ATOM 1431 O O . SER A 1 187 ? -9.978 -21.648 -6.412 1.00 88.75 187 SER A O 1
ATOM 1433 N N . ILE A 1 188 ? -8.383 -20.193 -7.013 1.00 91.00 188 ILE A N 1
ATOM 1434 C CA . ILE A 1 188 ? -7.491 -21.185 -7.633 1.00 91.00 188 ILE A CA 1
ATOM 1435 C C . ILE A 1 188 ? -6.564 -21.840 -6.599 1.00 91.00 188 ILE A C 1
ATOM 1437 O O . ILE A 1 188 ? -6.100 -22.962 -6.797 1.00 91.00 188 ILE A O 1
ATOM 1441 N N . PHE A 1 189 ? -6.285 -21.159 -5.487 1.00 89.94 189 PHE A N 1
ATOM 1442 C CA . PHE A 1 189 ? -5.421 -21.651 -4.411 1.00 89.94 189 PHE A CA 1
ATOM 1443 C C . PHE A 1 189 ? -6.204 -22.291 -3.251 1.00 89.94 189 PHE A C 1
ATOM 1445 O O . PHE A 1 189 ? -5.765 -22.203 -2.103 1.00 89.94 189 PHE A O 1
ATOM 1452 N N . ASP A 1 190 ? -7.339 -22.940 -3.535 1.00 88.06 190 ASP A N 1
ATOM 1453 C CA . ASP A 1 190 ? -8.192 -23.622 -2.544 1.00 88.06 190 ASP A CA 1
ATOM 1454 C C . ASP A 1 190 ? -8.538 -22.724 -1.337 1.00 88.06 190 ASP A C 1
ATOM 1456 O O . ASP A 1 190 ? -8.375 -23.116 -0.179 1.00 88.06 190 ASP A O 1
ATOM 1460 N N . ASP A 1 191 ? -8.921 -21.473 -1.610 1.00 86.69 191 ASP A N 1
ATOM 1461 C CA . ASP A 1 191 ? -9.258 -20.451 -0.609 1.00 86.69 191 ASP A CA 1
ATOM 1462 C C . ASP A 1 191 ? -8.123 -20.125 0.380 1.00 86.69 191 ASP A C 1
ATOM 1464 O O . ASP A 1 191 ? -8.339 -19.583 1.470 1.00 86.69 191 ASP A O 1
ATOM 1468 N N . ARG A 1 192 ? -6.872 -20.410 -0.007 1.00 86.75 192 ARG A N 1
ATOM 1469 C CA . ARG A 1 192 ? -5.685 -20.143 0.807 1.00 86.75 192 ARG A CA 1
ATOM 1470 C C . ARG A 1 192 ? -4.535 -19.596 -0.027 1.00 86.75 192 ARG A C 1
ATOM 1472 O O . ARG A 1 192 ? -3.690 -20.337 -0.534 1.00 86.75 192 ARG A O 1
ATOM 1479 N N . LEU A 1 193 ? -4.450 -18.269 -0.073 1.00 89.19 193 LEU A N 1
ATOM 1480 C CA . LEU A 1 193 ? -3.359 -17.571 -0.748 1.00 89.19 193 LEU A CA 1
ATOM 1481 C C . LEU A 1 193 ? -1.980 -18.009 -0.203 1.00 89.19 193 LEU A C 1
ATOM 1483 O O . LEU A 1 193 ? -1.790 -18.093 1.018 1.00 89.19 193 LEU A O 1
ATOM 1487 N N . PRO A 1 194 ? -1.010 -18.311 -1.087 1.00 91.25 194 PRO A N 1
ATOM 1488 C CA . PRO A 1 194 ? 0.361 -18.599 -0.684 1.00 91.25 194 PRO A CA 1
ATOM 1489 C C . PRO A 1 194 ? 1.091 -17.310 -0.273 1.00 91.25 194 PRO A C 1
ATOM 1491 O O . PRO A 1 194 ? 0.601 -16.205 -0.485 1.00 91.25 194 PRO A O 1
ATOM 1494 N N . GLU A 1 195 ? 2.300 -17.457 0.269 1.00 92.44 195 GLU A N 1
ATOM 1495 C CA . GLU A 1 195 ? 3.250 -16.351 0.486 1.00 92.44 195 GLU A CA 1
ATOM 1496 C C . GLU A 1 195 ? 3.382 -15.418 -0.729 1.00 92.44 195 GLU A C 1
ATOM 1498 O O . GLU A 1 195 ? 3.255 -14.200 -0.614 1.00 92.44 195 GLU A O 1
ATOM 1503 N N . LEU A 1 196 ? 3.607 -16.029 -1.892 1.00 94.69 196 LEU A N 1
ATOM 1504 C CA . LEU A 1 196 ? 3.746 -15.391 -3.188 1.00 94.69 196 LEU A CA 1
ATOM 1505 C C . LEU A 1 196 ? 3.380 -16.381 -4.300 1.00 94.69 196 LEU A C 1
ATOM 1507 O O . LEU A 1 196 ? 3.419 -17.604 -4.117 1.00 94.69 196 LEU A O 1
ATOM 1511 N N . PHE A 1 197 ? 3.079 -15.849 -5.477 1.00 95.75 197 PHE A N 1
ATOM 1512 C CA . PHE A 1 197 ? 2.930 -16.613 -6.714 1.00 95.75 197 PHE A CA 1
ATOM 1513 C C . PHE A 1 197 ? 3.509 -15.833 -7.899 1.00 95.75 197 PHE A C 1
ATOM 1515 O O . PHE A 1 197 ? 3.913 -14.674 -7.775 1.00 95.75 197 PHE A O 1
ATOM 1522 N N . GLY A 1 198 ? 3.629 -16.496 -9.045 1.00 96.25 198 GLY A N 1
ATOM 1523 C CA . GLY A 1 198 ? 4.272 -15.925 -10.217 1.00 96.25 198 GLY A CA 1
ATOM 1524 C C . GLY A 1 198 ? 3.489 -14.739 -10.779 1.00 96.25 198 GLY A C 1
ATOM 1525 O O . GLY A 1 198 ? 2.282 -14.832 -10.978 1.00 96.25 198 GLY A O 1
ATOM 1526 N N . GLY A 1 199 ? 4.171 -13.639 -11.086 1.00 96.62 199 GLY A N 1
ATOM 1527 C CA . GLY A 1 199 ? 3.547 -12.429 -11.625 1.00 96.62 199 GLY A CA 1
ATOM 1528 C C . GLY A 1 199 ? 3.501 -12.398 -13.144 1.00 96.62 199 GLY A C 1
ATOM 1529 O O . GLY A 1 199 ? 3.822 -11.374 -13.744 1.00 96.62 199 GLY A O 1
ATOM 1530 N N . HIS A 1 200 ? 3.134 -13.508 -13.782 1.00 96.25 200 HIS A N 1
ATOM 1531 C CA . HIS A 1 200 ? 2.849 -13.527 -15.219 1.00 96.25 200 HIS A CA 1
ATOM 1532 C C . HIS A 1 200 ? 1.622 -12.660 -15.519 1.00 96.25 200 HIS A C 1
ATOM 1534 O O . HIS A 1 200 ? 0.757 -12.483 -14.664 1.00 96.25 200 HIS A O 1
ATOM 1540 N N . HIS A 1 201 ? 1.562 -12.080 -16.717 1.00 95.00 201 HIS A N 1
ATOM 1541 C CA . HIS A 1 201 ? 0.327 -11.458 -17.192 1.00 95.00 201 HIS A CA 1
ATOM 1542 C C . HIS A 1 201 ? -0.773 -12.520 -17.307 1.00 95.00 201 HIS A C 1
ATOM 1544 O O . HIS A 1 201 ? -0.490 -13.639 -17.725 1.00 95.00 201 HIS A O 1
ATOM 1550 N N . ARG A 1 202 ? -1.999 -12.180 -16.905 1.00 94.31 202 ARG A N 1
ATOM 1551 C CA . ARG A 1 202 ? -3.163 -13.057 -17.035 1.00 94.31 202 ARG A CA 1
ATOM 1552 C C . ARG A 1 202 ? -3.667 -13.064 -18.476 1.00 94.31 202 ARG A C 1
ATOM 1554 O O . ARG A 1 202 ? -4.201 -12.057 -18.937 1.00 94.31 202 ARG A O 1
ATOM 1561 N N . GLU A 1 203 ? -3.591 -14.213 -19.138 1.00 90.44 203 GLU A N 1
ATOM 1562 C CA . GLU A 1 203 ? -4.282 -14.467 -20.404 1.00 90.44 203 GLU A CA 1
ATOM 1563 C C . GLU A 1 203 ? -5.609 -15.222 -20.187 1.00 90.44 203 GLU A C 1
ATOM 1565 O O . GLU A 1 203 ? -5.861 -15.793 -19.115 1.00 90.44 203 GLU A O 1
ATOM 1570 N N . PRO A 1 204 ? -6.512 -15.237 -21.186 1.00 80.75 204 PRO A N 1
ATOM 1571 C CA . PRO A 1 204 ? -7.694 -16.089 -21.142 1.00 80.75 204 PRO A CA 1
ATOM 1572 C C . PRO A 1 204 ? -7.310 -17.561 -20.913 1.00 80.75 204 PRO A C 1
ATOM 1574 O O . PRO A 1 204 ? -6.470 -18.099 -21.627 1.00 80.75 204 PRO A O 1
ATOM 1577 N N . SER A 1 205 ? -7.966 -18.213 -19.946 1.00 75.94 205 SER A N 1
ATOM 1578 C CA . SER A 1 205 ? -7.724 -19.611 -19.530 1.00 75.94 205 SER A CA 1
ATOM 1579 C C . SER A 1 205 ? -6.446 -19.882 -18.719 1.00 75.94 205 SER A C 1
ATOM 1581 O O . SER A 1 205 ? -6.171 -21.046 -18.423 1.00 75.94 205 SER A O 1
ATOM 1583 N N . ASP A 1 206 ? -5.721 -18.846 -18.292 1.00 85.44 206 ASP A N 1
ATOM 1584 C CA . ASP A 1 206 ? -4.580 -18.995 -17.383 1.00 85.44 206 ASP A CA 1
ATOM 1585 C C . ASP A 1 206 ? -4.985 -19.250 -15.924 1.00 85.44 206 ASP A C 1
ATOM 1587 O O . ASP A 1 206 ? -6.116 -19.011 -15.494 1.00 85.44 206 ASP A O 1
ATOM 1591 N N . PHE A 1 207 ? -3.993 -19.669 -15.139 1.00 88.19 207 PHE A N 1
ATOM 1592 C CA . PHE A 1 207 ? -4.030 -19.748 -13.683 1.00 88.19 207 PHE A CA 1
ATOM 1593 C C . PHE A 1 207 ? -2.795 -19.047 -13.085 1.00 88.19 207 PHE A C 1
ATOM 1595 O O . PHE A 1 207 ? -1.740 -19.014 -13.728 1.00 88.19 207 PHE A O 1
ATOM 1602 N N . PRO A 1 208 ? -2.872 -18.499 -11.855 1.00 90.12 208 PRO A N 1
ATOM 1603 C CA . PRO A 1 208 ? -1.714 -17.922 -11.185 1.00 90.12 208 PRO A CA 1
ATOM 1604 C C . PRO A 1 208 ? -0.648 -19.000 -10.972 1.00 90.12 208 PRO A C 1
ATOM 1606 O O . PRO A 1 208 ? -0.867 -19.989 -10.272 1.00 90.12 208 PRO A O 1
ATOM 1609 N N . VAL A 1 209 ? 0.523 -18.814 -11.585 1.00 91.44 209 VAL A N 1
ATOM 1610 C CA . VAL A 1 209 ? 1.594 -19.818 -11.567 1.00 91.44 209 VAL A CA 1
ATOM 1611 C C . VAL A 1 209 ? 2.108 -20.007 -10.133 1.00 91.44 209 VAL A C 1
ATOM 1613 O O . VAL A 1 209 ? 2.638 -19.058 -9.551 1.00 91.44 209 VAL A O 1
ATOM 1616 N N . PRO A 1 210 ? 2.005 -21.213 -9.545 1.00 88.81 210 PRO A N 1
ATOM 1617 C CA . PRO A 1 210 ? 2.554 -21.500 -8.226 1.00 88.81 210 PRO A CA 1
ATOM 1618 C C . PRO A 1 210 ? 4.046 -21.171 -8.123 1.00 88.81 210 PRO A C 1
ATOM 1620 O O . PRO A 1 210 ? 4.839 -21.607 -8.955 1.00 88.81 210 PRO A O 1
ATOM 1623 N N . TYR A 1 211 ? 4.452 -20.469 -7.065 1.00 87.06 211 TYR A N 1
ATOM 1624 C CA . TYR A 1 211 ? 5.872 -20.311 -6.760 1.00 87.06 211 TYR A CA 1
ATOM 1625 C C . TYR A 1 211 ? 6.405 -21.581 -6.059 1.00 87.06 211 TYR A C 1
ATOM 1627 O O . TYR A 1 211 ? 5.813 -21.990 -5.053 1.00 87.06 211 TYR A O 1
ATOM 1635 N N . PRO A 1 212 ? 7.489 -22.224 -6.547 1.00 79.19 212 PRO A N 1
ATOM 1636 C CA . PRO A 1 212 ? 7.879 -23.572 -6.114 1.00 79.19 212 PRO A CA 1
ATOM 1637 C C . PRO A 1 212 ? 8.164 -23.745 -4.618 1.00 79.19 212 PRO A C 1
ATOM 1639 O O . PRO A 1 212 ? 7.875 -24.802 -4.065 1.00 79.19 212 PRO A O 1
ATOM 1642 N N . THR A 1 213 ? 8.724 -22.730 -3.956 1.00 81.19 213 THR A N 1
ATOM 1643 C CA . THR A 1 213 ? 9.142 -22.808 -2.543 1.00 81.19 213 THR A CA 1
ATOM 1644 C C . THR A 1 213 ? 8.298 -21.936 -1.613 1.00 81.19 213 THR A C 1
ATOM 1646 O O . THR A 1 213 ? 8.741 -21.623 -0.513 1.00 81.19 213 THR A O 1
ATOM 1649 N N . ALA A 1 214 ? 7.109 -21.512 -2.050 1.00 76.00 214 ALA A N 1
ATOM 1650 C CA . ALA A 1 214 ? 6.244 -20.650 -1.249 1.00 76.00 214 ALA A CA 1
ATOM 1651 C C . ALA A 1 214 ? 5.670 -21.384 -0.031 1.00 76.00 214 ALA A C 1
ATOM 1653 O O . ALA A 1 214 ? 5.152 -22.501 -0.149 1.00 76.00 214 ALA A O 1
ATOM 1654 N N . CYS A 1 215 ? 5.665 -20.716 1.122 1.00 72.62 215 CYS A N 1
ATOM 1655 C CA . CYS A 1 215 ? 4.955 -21.206 2.302 1.00 72.62 215 CYS A CA 1
ATOM 1656 C C . CYS A 1 215 ? 3.424 -21.169 2.101 1.00 72.62 215 CYS A C 1
ATOM 1658 O O . CYS A 1 215 ? 2.883 -20.247 1.481 1.00 72.62 215 CYS A O 1
ATOM 1660 N N . ARG A 1 216 ? 2.709 -22.172 2.643 1.00 74.62 216 ARG A N 1
ATOM 1661 C CA . ARG A 1 216 ? 1.245 -22.332 2.498 1.00 74.62 216 ARG A CA 1
ATOM 1662 C C . ARG A 1 216 ? 0.565 -22.813 3.797 1.00 74.62 216 ARG A C 1
ATOM 1664 O O . ARG A 1 216 ? 0.509 -24.024 4.020 1.00 74.62 216 ARG A O 1
ATOM 1671 N N . PRO A 1 217 ? -0.009 -21.915 4.622 1.00 64.94 217 PRO A N 1
ATOM 1672 C CA . PRO A 1 217 ? 0.067 -20.455 4.538 1.00 64.94 217 PRO A CA 1
ATOM 1673 C C . PRO A 1 217 ? 1.342 -19.915 5.201 1.00 64.94 217 PRO A C 1
ATOM 1675 O O . PRO A 1 217 ? 1.857 -20.486 6.160 1.00 64.94 217 PRO A O 1
ATOM 1678 N N . GLN A 1 218 ? 1.829 -18.780 4.712 1.00 75.06 218 GLN A N 1
ATOM 1679 C CA . GLN A 1 218 ? 2.781 -17.939 5.438 1.00 75.06 218 GLN A CA 1
ATOM 1680 C C . GLN A 1 218 ? 2.007 -16.978 6.354 1.00 75.06 218 GLN A C 1
ATOM 1682 O O . GLN A 1 218 ? 0.872 -16.613 6.041 1.00 75.06 218 GLN A O 1
ATOM 1687 N N . ALA A 1 219 ? 2.608 -16.537 7.463 1.00 75.94 219 ALA A N 1
ATOM 1688 C CA . ALA A 1 219 ? 1.929 -15.679 8.439 1.00 75.94 219 ALA A CA 1
ATOM 1689 C C . ALA A 1 219 ? 1.362 -14.383 7.823 1.00 75.94 219 ALA A C 1
ATOM 1691 O O . ALA A 1 219 ? 0.241 -14.001 8.151 1.00 75.94 219 ALA A O 1
ATOM 1692 N N . TRP A 1 220 ? 2.079 -13.740 6.892 1.00 78.38 220 TRP A N 1
ATOM 1693 C CA . TRP A 1 220 ? 1.584 -12.531 6.219 1.00 78.38 220 TRP A CA 1
ATOM 1694 C C . TRP A 1 220 ? 0.404 -12.817 5.287 1.00 78.38 220 TRP A C 1
ATOM 1696 O O . TRP A 1 220 ? -0.545 -12.039 5.246 1.00 78.38 220 TRP A O 1
ATOM 1706 N N . ALA A 1 221 ? 0.415 -13.957 4.590 1.00 79.12 221 ALA A N 1
ATOM 1707 C CA . ALA A 1 221 ? -0.684 -14.364 3.717 1.00 79.12 221 ALA A CA 1
ATOM 1708 C C . ALA A 1 221 ? -1.969 -14.695 4.501 1.00 79.12 221 ALA A C 1
ATOM 1710 O O . ALA A 1 221 ? -3.065 -14.442 4.012 1.00 79.12 221 ALA A O 1
ATOM 1711 N N . ALA A 1 222 ? -1.858 -15.193 5.738 1.00 80.94 222 ALA A N 1
ATOM 1712 C CA . ALA A 1 222 ? -3.022 -15.492 6.577 1.00 80.94 222 ALA A CA 1
ATOM 1713 C C . ALA A 1 222 ? -3.834 -14.238 6.964 1.00 80.94 222 ALA A C 1
ATOM 1715 O O . ALA A 1 222 ? -5.053 -14.313 7.103 1.00 80.94 222 ALA A O 1
ATOM 1716 N N . GLY A 1 223 ? -3.179 -13.078 7.103 1.00 87.38 223 GLY A N 1
ATOM 1717 C CA . GLY A 1 223 ? -3.849 -11.812 7.427 1.00 87.38 223 GLY A CA 1
ATOM 1718 C C . GLY A 1 223 ? -4.628 -11.192 6.261 1.00 87.38 223 GLY A C 1
ATOM 1719 O O . GLY A 1 223 ? -5.500 -10.356 6.487 1.00 87.38 223 GLY A O 1
ATOM 1720 N N . VAL A 1 224 ? -4.355 -11.614 5.021 1.00 91.31 224 VAL A N 1
ATOM 1721 C CA . VAL A 1 224 ? -4.901 -10.999 3.799 1.00 91.31 224 VAL A CA 1
ATOM 1722 C C . VAL A 1 224 ? -6.421 -11.080 3.736 1.00 91.31 224 VAL A C 1
ATOM 1724 O O . VAL A 1 224 ? -7.056 -10.088 3.402 1.00 91.31 224 VAL A O 1
ATOM 1727 N N . ALA A 1 225 ? -7.022 -12.216 4.098 1.00 88.00 225 ALA A N 1
ATOM 1728 C CA . ALA A 1 225 ? -8.477 -12.370 4.050 1.00 88.00 225 ALA A CA 1
ATOM 1729 C C . ALA A 1 225 ? -9.195 -11.374 4.981 1.00 88.00 225 ALA A C 1
ATOM 1731 O O . ALA A 1 225 ? -10.157 -10.723 4.577 1.00 88.00 225 ALA A O 1
ATOM 1732 N N . LEU A 1 226 ? -8.687 -11.200 6.207 1.00 89.94 226 LEU A N 1
ATOM 1733 C CA . LEU A 1 226 ? -9.228 -10.230 7.164 1.00 89.94 226 LEU A CA 1
ATOM 1734 C C . LEU A 1 226 ? -9.009 -8.791 6.691 1.00 89.94 226 LEU A C 1
ATOM 1736 O O . LEU A 1 226 ? -9.909 -7.960 6.805 1.00 89.94 226 LEU A O 1
ATOM 1740 N N . ALA A 1 227 ? -7.837 -8.506 6.122 1.00 93.00 227 ALA A N 1
ATOM 1741 C CA . ALA A 1 227 ? -7.527 -7.189 5.588 1.00 93.00 227 ALA A CA 1
ATOM 1742 C C . ALA A 1 227 ? -8.412 -6.835 4.377 1.00 93.00 227 ALA A C 1
ATOM 1744 O O . ALA A 1 227 ? -8.893 -5.711 4.300 1.00 93.00 227 ALA A O 1
ATOM 1745 N N . ILE A 1 228 ? -8.732 -7.792 3.494 1.00 94.25 228 ILE A N 1
ATOM 1746 C CA . ILE A 1 228 ? -9.704 -7.599 2.401 1.00 94.25 228 ILE A CA 1
ATOM 1747 C C . ILE A 1 228 ? -11.086 -7.246 2.956 1.00 94.25 228 ILE A C 1
ATOM 1749 O O . ILE A 1 228 ? -11.717 -6.322 2.451 1.00 94.25 228 ILE A O 1
ATOM 1753 N N . VAL A 1 229 ? -11.553 -7.937 4.000 1.00 94.31 229 VAL A N 1
ATOM 1754 C CA . VAL A 1 229 ? -12.850 -7.645 4.635 1.00 94.31 229 VAL A CA 1
ATOM 1755 C C . VAL A 1 229 ? -12.871 -6.233 5.229 1.00 94.31 229 VAL A C 1
ATOM 1757 O O . VAL A 1 229 ? -13.786 -5.460 4.940 1.00 94.31 229 VAL A O 1
ATOM 1760 N N . ALA A 1 230 ? -11.850 -5.870 6.012 1.00 93.94 230 ALA A N 1
ATOM 1761 C CA . ALA A 1 230 ? -11.733 -4.535 6.604 1.00 93.94 230 ALA A CA 1
ATOM 1762 C C . ALA A 1 230 ? -11.641 -3.438 5.531 1.00 93.94 230 ALA A C 1
ATOM 1764 O O . ALA A 1 230 ? -12.306 -2.403 5.640 1.00 93.94 230 ALA A O 1
ATOM 1765 N N . LEU A 1 231 ? -10.873 -3.698 4.468 1.00 95.25 231 LEU A N 1
ATOM 1766 C CA . LEU A 1 231 ? -10.740 -2.825 3.312 1.00 95.25 231 LEU A CA 1
ATOM 1767 C C . LEU A 1 231 ? -12.077 -2.666 2.588 1.00 95.25 231 LEU A C 1
ATOM 1769 O O . LEU A 1 231 ? -12.441 -1.535 2.309 1.00 95.25 231 LEU A O 1
ATOM 1773 N N . CYS A 1 232 ? -12.826 -3.737 2.313 1.00 95.44 232 CYS A N 1
ATOM 1774 C CA . CYS A 1 232 ? -14.119 -3.664 1.618 1.00 95.44 232 CYS A CA 1
ATOM 1775 C C . CYS A 1 232 ? -15.167 -2.897 2.426 1.00 95.44 232 CYS A C 1
ATOM 1777 O O . CYS A 1 232 ? -15.945 -2.154 1.844 1.00 95.44 232 CYS A O 1
ATOM 1779 N N . LEU A 1 233 ? -15.177 -3.028 3.756 1.00 95.00 233 LEU A N 1
ATOM 1780 C CA . LEU A 1 233 ? -16.051 -2.237 4.633 1.00 95.00 233 LEU A CA 1
ATOM 1781 C C . LEU A 1 233 ? -15.596 -0.780 4.787 1.00 95.00 233 LEU A C 1
ATOM 1783 O O . LEU A 1 233 ? -16.384 0.071 5.201 1.00 95.00 233 LEU A O 1
ATOM 1787 N N . GLY A 1 234 ? -14.323 -0.497 4.508 1.00 94.25 234 GLY A N 1
ATOM 1788 C CA . GLY A 1 234 ? -13.697 0.777 4.831 1.00 94.25 234 GLY A CA 1
ATOM 1789 C C . GLY A 1 234 ? -13.803 1.114 6.317 1.00 94.25 234 GLY A C 1
ATOM 1790 O O . GLY A 1 234 ? -14.124 2.246 6.664 1.00 94.25 234 GLY A O 1
ATOM 1791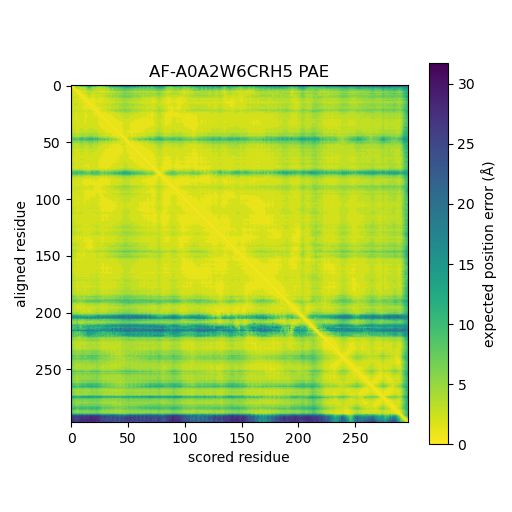 N N . LEU A 1 235 ? -13.592 0.115 7.179 1.00 93.00 235 LEU A N 1
ATOM 1792 C CA . LEU A 1 235 ? -13.789 0.215 8.624 1.00 93.00 235 LEU A CA 1
ATOM 1793 C C . LEU A 1 235 ? -12.729 1.119 9.275 1.00 93.00 235 LEU A C 1
ATOM 1795 O O . LEU A 1 235 ? -11.538 0.810 9.234 1.00 93.00 235 LEU A O 1
ATOM 1799 N N . GLN A 1 236 ? -13.165 2.197 9.929 1.00 92.50 236 GLN A N 1
ATOM 1800 C CA . GLN A 1 236 ? -12.300 3.135 10.648 1.00 92.50 236 GLN A CA 1
ATOM 1801 C C . GLN A 1 236 ? -12.810 3.390 12.072 1.00 92.50 236 GLN A C 1
ATOM 1803 O O . GLN A 1 236 ? -13.716 4.201 12.271 1.00 92.50 236 GLN A O 1
ATOM 1808 N N . PRO A 1 237 ? -12.253 2.699 13.078 1.00 91.69 237 PRO A N 1
ATOM 1809 C CA . PRO A 1 237 ? -12.621 2.928 14.467 1.00 91.69 237 PRO A CA 1
ATOM 1810 C C . PRO A 1 237 ? -11.888 4.135 15.069 1.00 91.69 237 PRO A C 1
ATOM 1812 O O . PRO A 1 237 ? -10.660 4.187 15.059 1.00 91.69 237 PRO A O 1
ATOM 1815 N N . ASP A 1 238 ? -12.636 5.039 15.700 1.00 90.50 238 ASP A N 1
ATOM 1816 C CA . ASP A 1 238 ? -12.134 6.014 16.672 1.00 90.50 238 ASP A CA 1
ATOM 1817 C C . ASP A 1 238 ? -12.707 5.649 18.047 1.00 90.50 238 ASP A C 1
ATOM 1819 O O . ASP A 1 238 ? -13.777 6.091 18.484 1.00 90.50 238 ASP A O 1
ATOM 1823 N N . VAL A 1 239 ? -11.986 4.751 18.720 1.00 87.12 239 VAL A N 1
ATOM 1824 C CA . VAL A 1 239 ? -12.388 4.219 20.024 1.00 87.12 239 VAL A CA 1
ATOM 1825 C C . VAL A 1 239 ? -12.499 5.325 21.087 1.00 87.12 239 VAL A C 1
ATOM 1827 O O . VAL A 1 239 ? -13.512 5.340 21.789 1.00 87.12 239 VAL A O 1
ATOM 1830 N N . PRO A 1 240 ? -11.543 6.272 21.218 1.00 85.81 240 PRO A N 1
ATOM 1831 C CA . PRO A 1 240 ? -11.684 7.403 22.137 1.00 85.81 240 PRO A CA 1
ATOM 1832 C C . PRO A 1 240 ? -12.914 8.284 21.881 1.00 85.81 240 PRO A C 1
ATOM 1834 O O . PRO A 1 240 ? -13.543 8.728 22.843 1.00 85.81 240 PRO A O 1
ATOM 1837 N N . ALA A 1 241 ? -13.274 8.541 20.618 1.00 87.88 241 ALA A N 1
ATOM 1838 C CA . ALA A 1 241 ? -14.460 9.332 20.278 1.00 87.88 241 ALA A CA 1
ATOM 1839 C C . ALA A 1 241 ? -15.776 8.536 20.364 1.00 87.88 241 ALA A C 1
ATOM 1841 O O . ALA A 1 241 ? -16.864 9.131 20.298 1.00 87.88 241 ALA A O 1
ATOM 1842 N N . GLY A 1 242 ? -15.693 7.209 20.515 1.00 90.44 242 GLY A N 1
ATOM 1843 C CA . GLY A 1 242 ? -16.841 6.307 20.489 1.00 90.44 242 GLY A CA 1
ATOM 1844 C C . GLY A 1 242 ? -17.524 6.290 19.123 1.00 90.44 242 GLY A C 1
ATOM 1845 O O . GLY A 1 242 ? -18.755 6.215 19.059 1.00 90.44 242 GLY A O 1
ATOM 1846 N N . THR A 1 243 ? -16.752 6.416 18.040 1.00 93.25 243 THR A N 1
ATOM 1847 C CA . THR A 1 243 ? -17.269 6.392 16.669 1.00 93.25 243 THR A CA 1
ATOM 1848 C C . THR A 1 243 ? -16.606 5.306 15.833 1.00 93.25 243 THR A C 1
ATOM 1850 O O . THR A 1 243 ? -15.460 4.914 16.055 1.00 93.25 243 THR A O 1
ATOM 1853 N N . VAL A 1 244 ? -17.348 4.798 14.856 1.00 94.38 244 VAL A N 1
ATOM 1854 C CA . VAL A 1 244 ? -16.832 3.943 13.788 1.00 94.38 244 VAL A CA 1
ATOM 1855 C C . VAL A 1 244 ? -17.365 4.475 12.478 1.00 94.38 244 VAL A C 1
ATOM 1857 O O . VAL A 1 244 ? -18.580 4.525 12.288 1.00 94.38 244 VAL A O 1
ATOM 1860 N N . SER A 1 245 ? -16.463 4.812 11.568 1.00 94.06 245 SER A N 1
ATOM 1861 C CA . SER A 1 245 ? -16.826 5.151 10.199 1.00 94.06 245 SER A CA 1
ATOM 1862 C C . SER A 1 245 ? -16.724 3.918 9.305 1.00 94.06 245 SER A C 1
ATOM 1864 O O . SER A 1 245 ? -15.835 3.078 9.465 1.00 94.06 245 SER A O 1
ATOM 1866 N N . LEU A 1 246 ? -17.661 3.800 8.372 1.00 94.44 246 LEU A N 1
ATOM 1867 C CA . LEU A 1 246 ? -17.699 2.785 7.327 1.00 94.44 246 LEU A CA 1
ATOM 1868 C C . LEU A 1 246 ? -17.719 3.504 5.983 1.00 94.44 246 LEU A C 1
ATOM 1870 O O . LEU A 1 246 ? -18.531 4.408 5.789 1.00 94.44 246 LEU A O 1
ATOM 1874 N N . ASN A 1 247 ? -16.885 3.057 5.049 1.00 94.00 247 ASN A N 1
ATOM 1875 C CA . ASN A 1 247 ? -16.911 3.503 3.656 1.00 94.00 247 ASN A CA 1
ATOM 1876 C C . ASN A 1 247 ? -16.886 2.285 2.720 1.00 94.00 247 ASN A C 1
ATOM 1878 O O . ASN A 1 247 ? -15.837 1.971 2.134 1.00 94.00 247 ASN A O 1
ATOM 1882 N N . PRO A 1 248 ? -17.995 1.524 2.632 1.00 94.94 248 PRO A N 1
ATOM 1883 C CA . PRO A 1 248 ? -17.955 0.252 1.942 1.00 94.94 248 PRO A CA 1
ATOM 1884 C C . PRO A 1 248 ? -17.827 0.424 0.431 1.00 94.94 248 PRO A C 1
ATOM 1886 O O . PRO A 1 248 ? -18.568 1.184 -0.185 1.00 94.94 248 PRO A O 1
ATOM 1889 N N . VAL A 1 249 ? -16.889 -0.310 -0.162 1.00 94.94 249 VAL A N 1
ATOM 1890 C CA . VAL A 1 249 ? -16.721 -0.428 -1.611 1.00 94.94 249 VAL A CA 1
ATOM 1891 C C . VAL A 1 249 ? -16.373 -1.881 -1.897 1.00 94.94 249 VAL A C 1
ATOM 1893 O O . VAL A 1 249 ? -15.467 -2.437 -1.275 1.00 94.94 249 VAL A O 1
ATOM 1896 N N . LEU A 1 250 ? -17.119 -2.509 -2.806 1.00 95.38 250 LEU A N 1
ATOM 1897 C CA . LEU A 1 250 ? -16.967 -3.927 -3.122 1.00 95.38 250 LEU A CA 1
ATOM 1898 C C . LEU A 1 250 ? -16.277 -4.122 -4.483 1.00 95.38 250 LEU A C 1
ATOM 1900 O O . LEU A 1 250 ? -16.578 -3.394 -5.433 1.00 95.38 250 LEU A O 1
ATOM 1904 N N . PRO A 1 251 ? -15.375 -5.113 -4.613 1.00 95.50 251 PRO A N 1
ATOM 1905 C CA . PRO A 1 251 ? -14.777 -5.480 -5.889 1.00 95.50 251 PRO A CA 1
ATOM 1906 C C . PRO A 1 251 ? -15.795 -6.153 -6.817 1.00 95.50 251 PRO A C 1
ATOM 1908 O O . PRO A 1 251 ? -16.861 -6.615 -6.402 1.00 95.50 251 PRO A O 1
ATOM 1911 N N . ARG A 1 252 ? -15.441 -6.263 -8.103 1.00 92.31 252 ARG A N 1
ATOM 1912 C CA . ARG A 1 252 ? -16.274 -6.948 -9.102 1.00 92.31 252 ARG A CA 1
ATOM 1913 C C . ARG A 1 252 ? -16.627 -8.365 -8.637 1.00 92.31 252 ARG A C 1
ATOM 1915 O O . ARG A 1 252 ? -15.748 -9.133 -8.270 1.00 92.31 252 ARG A O 1
ATOM 1922 N N . GLY A 1 253 ? -17.907 -8.723 -8.734 1.00 89.62 253 GLY A N 1
ATOM 1923 C CA . GLY A 1 253 ? -18.412 -10.055 -8.384 1.00 89.62 253 GLY A CA 1
ATOM 1924 C C . GLY A 1 253 ? -18.777 -10.230 -6.908 1.00 89.62 253 GLY A C 1
ATOM 1925 O O . GLY A 1 253 ? -19.478 -11.186 -6.583 1.00 89.62 253 GLY A O 1
ATOM 1926 N N . LEU A 1 254 ? -18.388 -9.299 -6.026 1.00 93.25 254 LEU A N 1
ATOM 1927 C CA . LEU A 1 254 ? -18.858 -9.266 -4.644 1.00 93.25 254 LEU A CA 1
ATOM 1928 C C . LEU A 1 254 ? -20.042 -8.299 -4.529 1.00 93.25 254 LEU A C 1
ATOM 1930 O O . LEU A 1 254 ? -19.890 -7.092 -4.678 1.00 93.25 254 LEU A O 1
ATOM 1934 N N . HIS A 1 255 ? -21.234 -8.836 -4.277 1.00 93.75 255 HIS A N 1
ATOM 1935 C CA . HIS A 1 255 ? -22.475 -8.047 -4.223 1.00 93.75 255 HIS A CA 1
ATOM 1936 C C . HIS A 1 255 ? -22.957 -7.743 -2.805 1.00 93.75 255 HIS A C 1
ATOM 1938 O O . HIS A 1 255 ? -23.801 -6.870 -2.617 1.00 93.75 255 HIS A O 1
ATOM 1944 N N . ARG A 1 256 ? -22.453 -8.485 -1.819 1.00 95.69 256 ARG A N 1
ATOM 1945 C CA . ARG A 1 256 ? -22.795 -8.321 -0.412 1.00 95.69 256 ARG A CA 1
ATOM 1946 C C . ARG A 1 256 ? -21.611 -8.715 0.452 1.00 95.69 256 ARG A C 1
ATOM 1948 O O . ARG A 1 256 ? -20.958 -9.721 0.180 1.00 95.69 256 ARG A O 1
ATOM 1955 N N . ILE A 1 257 ? -21.385 -7.948 1.508 1.00 95.25 257 ILE A N 1
ATOM 1956 C CA . ILE A 1 257 ? -20.478 -8.286 2.600 1.00 95.25 257 ILE A CA 1
ATOM 1957 C C . ILE A 1 257 ? -21.229 -8.148 3.919 1.00 95.25 257 ILE A C 1
ATOM 1959 O O . ILE A 1 257 ? -21.986 -7.202 4.123 1.00 95.25 257 ILE A O 1
ATOM 1963 N N . GLU A 1 258 ? -21.040 -9.110 4.811 1.00 96.19 258 GLU A N 1
ATOM 1964 C CA . GLU A 1 258 ? -21.642 -9.106 6.137 1.00 96.19 258 GLU A CA 1
ATOM 1965 C C . GLU A 1 258 ? -20.620 -9.633 7.134 1.00 96.19 258 GLU A C 1
ATOM 1967 O O . GLU A 1 258 ? -19.973 -10.655 6.899 1.00 96.19 258 GLU A O 1
ATOM 1972 N N . VAL A 1 259 ? -20.443 -8.896 8.225 1.00 95.94 259 VAL A N 1
ATOM 1973 C CA . VAL A 1 259 ? -19.497 -9.227 9.285 1.00 95.94 259 VAL A CA 1
ATOM 1974 C C . VAL A 1 259 ? -20.230 -9.129 10.608 1.00 95.94 259 VAL A C 1
ATOM 1976 O O . VAL A 1 259 ? -20.860 -8.113 10.900 1.00 95.94 259 VAL A O 1
ATOM 1979 N N . HIS A 1 260 ? -20.132 -10.190 11.402 1.00 96.75 260 HIS A N 1
ATOM 198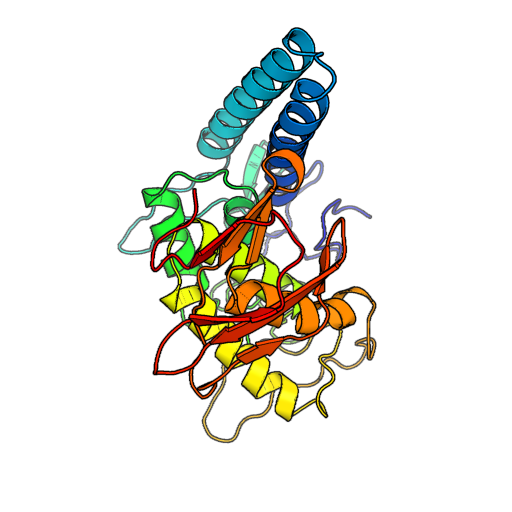0 C CA . HIS A 1 260 ? -20.744 -10.279 12.720 1.00 96.75 260 HIS A CA 1
ATOM 1981 C C . HIS A 1 260 ? -19.684 -10.322 13.810 1.00 96.75 260 HIS A C 1
ATOM 1983 O O . HIS A 1 260 ? -18.597 -10.861 13.597 1.00 96.75 260 HIS A O 1
ATOM 1989 N N . GLY A 1 261 ? -20.037 -9.811 14.985 1.00 95.19 261 GLY A N 1
ATOM 1990 C CA . GLY A 1 261 ? -19.256 -10.031 16.196 1.00 95.19 261 GLY A CA 1
ATOM 1991 C C . GLY A 1 261 ? -17.899 -9.333 16.205 1.00 95.19 261 GLY A C 1
ATOM 1992 O O . GLY A 1 261 ? -16.949 -9.864 16.774 1.00 95.19 261 GLY A O 1
ATOM 1993 N N . ILE A 1 262 ? -17.765 -8.168 15.554 1.00 94.00 262 ILE A N 1
ATOM 1994 C CA . ILE A 1 262 ? -16.531 -7.376 15.634 1.00 94.00 262 ILE A CA 1
ATOM 1995 C C . ILE A 1 262 ? -16.419 -6.845 17.071 1.00 94.00 262 ILE A C 1
ATOM 1997 O O . ILE A 1 262 ? -17.282 -6.063 17.483 1.00 94.00 262 ILE A O 1
ATOM 2001 N N . PRO A 1 263 ? -15.387 -7.220 17.848 1.00 92.81 263 PRO A N 1
ATOM 2002 C CA . PRO A 1 263 ? -15.299 -6.804 19.242 1.00 92.81 263 PRO A CA 1
ATOM 2003 C C . PRO A 1 263 ? -15.062 -5.295 19.367 1.00 92.81 263 PRO A C 1
ATOM 2005 O O . PRO A 1 263 ? -14.130 -4.757 18.768 1.00 92.81 263 PRO A O 1
ATOM 2008 N N . PHE A 1 264 ? -15.864 -4.625 20.196 1.00 89.88 264 PHE A N 1
ATOM 2009 C CA . PHE A 1 264 ? -15.706 -3.215 20.559 1.00 89.88 264 PHE A CA 1
ATOM 2010 C C . PHE A 1 264 ? -15.846 -3.027 22.078 1.00 89.88 264 PHE A C 1
ATOM 2012 O O . PHE A 1 264 ? -16.401 -3.881 22.774 1.00 89.88 264 PHE A O 1
ATOM 2019 N N . PRO A 1 265 ? -15.368 -1.909 22.650 1.00 88.00 265 PRO A N 1
ATOM 2020 C CA . PRO A 1 265 ? -15.641 -1.612 24.049 1.00 88.00 265 PRO A CA 1
ATOM 2021 C C . PRO A 1 265 ? -17.150 -1.589 24.329 1.00 88.00 265 PRO A C 1
ATOM 2023 O O . PRO A 1 265 ? -17.896 -0.834 23.711 1.00 88.00 265 PRO A O 1
ATOM 2026 N N . GLY A 1 266 ? -17.593 -2.423 25.273 1.00 89.62 266 GLY A N 1
ATOM 2027 C CA . GLY A 1 266 ? -18.993 -2.495 25.699 1.00 89.62 266 GLY A CA 1
ATOM 2028 C C . GLY A 1 266 ? -19.903 -3.422 24.883 1.00 89.62 266 GLY A C 1
ATOM 2029 O O . GLY A 1 266 ? -21.089 -3.483 25.201 1.00 89.62 266 GLY A O 1
ATOM 2030 N N . GLY A 1 267 ? -19.398 -4.151 23.879 1.00 94.44 267 GLY A N 1
ATOM 2031 C CA . GLY A 1 267 ? -20.199 -5.122 23.124 1.00 94.44 267 GLY A CA 1
ATOM 2032 C C . GLY A 1 267 ? -19.588 -5.521 21.781 1.00 94.44 267 GLY A C 1
ATOM 2033 O O . GLY A 1 267 ? -18.372 -5.506 21.603 1.00 94.44 267 GLY A O 1
ATOM 2034 N N . GLU A 1 268 ? -20.448 -5.851 20.823 1.00 96.12 268 GLU A N 1
ATOM 2035 C CA . GLU A 1 268 ? -20.054 -6.257 19.473 1.00 96.12 268 GLU A CA 1
ATOM 2036 C C . GLU A 1 268 ? -20.695 -5.355 18.410 1.00 96.12 268 GLU A C 1
ATOM 2038 O O . GLU A 1 268 ? -21.792 -4.824 18.595 1.00 96.12 268 GLU A O 1
ATOM 2043 N N . LEU A 1 269 ? -19.986 -5.164 17.296 1.00 95.31 269 LEU A N 1
ATOM 2044 C CA . LEU A 1 269 ? -20.477 -4.503 16.091 1.00 95.31 269 LEU A CA 1
ATOM 2045 C C . LEU A 1 269 ? -20.712 -5.561 15.006 1.00 95.31 269 LEU A C 1
ATOM 2047 O O . LEU A 1 269 ? -19.801 -6.310 14.651 1.00 95.31 269 LEU A O 1
ATOM 2051 N N . SER A 1 270 ? -21.916 -5.572 14.442 1.00 97.19 270 SER A N 1
ATOM 2052 C CA . SER A 1 270 ? -22.272 -6.395 13.285 1.00 97.19 270 SER A CA 1
ATOM 2053 C C . SER A 1 270 ? -22.826 -5.498 12.179 1.00 97.19 270 SER A C 1
ATOM 2055 O O . SER A 1 270 ? -23.721 -4.684 12.423 1.00 97.19 270 SER A O 1
ATOM 2057 N N . VAL A 1 271 ? -22.304 -5.624 10.959 1.00 96.56 271 VAL A N 1
ATOM 2058 C CA . VAL A 1 271 ? -22.636 -4.752 9.820 1.00 96.56 271 VAL A CA 1
ATOM 2059 C C . VAL A 1 271 ? -22.822 -5.561 8.543 1.00 96.56 271 VAL A C 1
ATOM 2061 O O . VAL A 1 271 ? -22.120 -6.543 8.312 1.00 96.56 271 VAL A O 1
ATOM 2064 N N . ALA A 1 272 ? -23.742 -5.116 7.693 1.00 96.50 272 ALA A N 1
ATOM 2065 C CA . ALA A 1 272 ? -23.911 -5.615 6.335 1.00 96.50 272 ALA A CA 1
ATOM 2066 C C . ALA A 1 272 ? -23.874 -4.459 5.337 1.00 96.50 272 ALA A C 1
ATOM 2068 O O . ALA A 1 272 ? -24.315 -3.349 5.639 1.00 96.50 272 ALA A O 1
ATOM 2069 N N . HIS A 1 273 ? -23.368 -4.729 4.143 1.00 95.50 273 HIS A N 1
ATOM 2070 C CA . HIS A 1 273 ? -23.443 -3.824 3.009 1.00 95.50 273 HIS A CA 1
ATOM 2071 C C . HIS A 1 273 ? -23.763 -4.614 1.742 1.00 95.50 273 HIS A C 1
ATOM 2073 O O . HIS A 1 273 ? -23.126 -5.633 1.463 1.00 95.50 273 HIS A O 1
ATOM 2079 N N . ASP A 1 274 ? -24.746 -4.138 0.989 1.00 94.06 274 ASP A N 1
ATOM 2080 C CA . ASP A 1 274 ? -25.163 -4.672 -0.306 1.00 94.06 274 ASP A CA 1
ATOM 2081 C C . ASP A 1 274 ? -25.672 -3.538 -1.219 1.00 94.06 274 ASP A C 1
ATOM 2083 O O . ASP A 1 274 ? -25.427 -2.358 -0.960 1.00 94.06 274 ASP A O 1
ATOM 2087 N N . GLY A 1 275 ? -26.358 -3.888 -2.313 1.00 86.38 275 GLY A N 1
ATOM 2088 C CA . GLY A 1 275 ? -26.891 -2.920 -3.278 1.00 86.38 275 GLY A CA 1
ATOM 2089 C C . GLY A 1 275 ? -27.904 -1.916 -2.709 1.00 86.38 275 GLY A C 1
ATOM 2090 O O . GLY A 1 275 ? -28.098 -0.869 -3.325 1.00 86.38 275 GLY A O 1
ATOM 2091 N N . ASP A 1 276 ? -28.502 -2.192 -1.545 1.00 86.75 276 ASP A N 1
ATOM 2092 C CA . ASP A 1 276 ? -29.438 -1.290 -0.862 1.00 86.75 276 ASP A CA 1
ATOM 2093 C C . ASP A 1 276 ? -28.727 -0.346 0.133 1.00 86.75 276 ASP A C 1
ATOM 2095 O O . ASP A 1 276 ? -29.352 0.544 0.718 1.00 86.75 276 ASP A O 1
ATOM 2099 N N . GLY A 1 277 ? -27.408 -0.501 0.304 1.00 90.12 277 GLY A N 1
ATOM 2100 C CA . GLY A 1 277 ? -26.557 0.330 1.149 1.00 90.12 277 GLY A CA 1
ATOM 2101 C C . GLY A 1 277 ? -26.057 -0.379 2.410 1.00 90.12 277 GLY A C 1
ATOM 2102 O O . GLY A 1 277 ? -26.060 -1.602 2.528 1.00 90.12 277 GLY A O 1
ATOM 2103 N N . THR A 1 278 ? -25.564 0.410 3.367 1.00 94.38 278 THR A N 1
ATOM 2104 C CA . THR A 1 278 ? -24.967 -0.101 4.612 1.00 94.38 278 THR A CA 1
ATOM 2105 C C . THR A 1 278 ? -26.003 -0.185 5.726 1.00 94.38 278 THR A C 1
ATOM 2107 O O . THR A 1 278 ? -26.635 0.813 6.075 1.00 94.38 278 THR A O 1
ATOM 2110 N N . LYS A 1 279 ? -26.124 -1.358 6.349 1.00 94.94 279 LYS A N 1
ATOM 2111 C CA . LYS A 1 279 ? -26.996 -1.620 7.492 1.00 94.94 279 LYS A CA 1
ATOM 2112 C C . LYS A 1 279 ? -26.179 -2.014 8.720 1.00 94.94 279 LYS A C 1
ATOM 2114 O O . LYS A 1 279 ? -25.398 -2.962 8.690 1.00 94.94 279 LYS A O 1
ATOM 2119 N N . VAL A 1 280 ? -26.433 -1.330 9.833 1.00 95.44 280 VAL A N 1
ATOM 2120 C CA . VAL A 1 280 ? -25.958 -1.748 11.158 1.00 95.44 280 VAL A CA 1
ATOM 2121 C C . VAL A 1 280 ? -26.923 -2.801 11.700 1.00 95.44 280 VAL A C 1
ATOM 2123 O O . VAL A 1 280 ? -28.117 -2.536 11.844 1.00 95.44 280 VAL A O 1
ATOM 2126 N N . ILE A 1 281 ? -26.420 -4.009 11.946 1.00 96.69 281 ILE A N 1
ATOM 2127 C CA . ILE A 1 281 ? -27.191 -5.137 12.488 1.00 96.69 281 ILE A CA 1
ATOM 2128 C C . ILE A 1 281 ? -27.188 -5.071 14.015 1.00 96.69 281 ILE A C 1
ATOM 2130 O O . ILE A 1 281 ? -28.228 -5.230 14.647 1.00 96.69 281 ILE A O 1
ATOM 2134 N N . GLU A 1 282 ? -26.017 -4.804 14.588 1.00 96.69 282 GLU A N 1
ATOM 2135 C CA . GLU A 1 282 ? -25.782 -4.707 16.024 1.00 96.69 282 GLU A CA 1
ATOM 2136 C C . GLU A 1 282 ? -24.690 -3.670 16.275 1.00 96.69 282 GLU A C 1
ATOM 2138 O O . GLU A 1 282 ? -23.744 -3.580 15.493 1.00 96.69 282 GLU A O 1
ATOM 2143 N N . ALA A 1 283 ? -24.816 -2.890 17.347 1.00 95.69 283 ALA A N 1
ATOM 2144 C CA . ALA A 1 283 ? -23.767 -1.991 17.804 1.00 95.69 283 ALA A CA 1
ATOM 2145 C C . ALA A 1 283 ? -23.790 -1.883 19.338 1.00 95.69 283 ALA A C 1
ATOM 2147 O O . ALA A 1 283 ? -24.878 -1.890 19.929 1.00 95.69 283 ALA A O 1
ATOM 2148 N N . PRO A 1 284 ? -22.627 -1.719 19.995 1.00 94.31 284 PRO A N 1
ATOM 2149 C CA . PRO A 1 284 ? -22.561 -1.487 21.430 1.00 94.31 284 PRO A CA 1
ATOM 2150 C C . PRO A 1 284 ? -23.318 -0.211 21.836 1.00 94.31 284 PRO A C 1
ATOM 2152 O O . PRO A 1 284 ? -23.308 0.777 21.090 1.00 94.31 284 PRO A O 1
ATOM 2155 N N . PRO A 1 285 ? -23.922 -0.168 23.038 1.00 92.44 285 PRO A N 1
ATOM 2156 C CA . PRO A 1 285 ? -24.556 1.042 23.547 1.00 92.44 285 PRO A CA 1
ATOM 2157 C C . PRO A 1 285 ? -23.597 2.240 23.540 1.00 92.44 285 PRO A C 1
ATOM 2159 O O . PRO A 1 285 ? -22.510 2.184 24.108 1.00 92.44 285 PRO A O 1
ATOM 2162 N N . GLY A 1 286 ? -24.018 3.343 22.917 1.00 89.81 286 GLY A N 1
ATOM 2163 C CA . GLY A 1 286 ? -23.240 4.586 22.857 1.00 89.81 286 GLY A CA 1
ATOM 2164 C C . GLY A 1 286 ? -22.222 4.674 21.714 1.00 89.81 286 GLY A C 1
ATOM 2165 O O . GLY A 1 286 ? -21.692 5.765 21.497 1.00 89.81 286 GLY A O 1
ATOM 2166 N N . LEU A 1 287 ? -21.990 3.596 20.952 1.00 94.19 287 LEU A N 1
ATOM 2167 C CA . LEU A 1 287 ? -21.179 3.652 19.734 1.00 94.19 287 LEU A CA 1
ATOM 2168 C C . LEU A 1 287 ? -21.958 4.361 18.617 1.00 94.19 287 LEU A C 1
ATOM 2170 O O . LEU A 1 287 ? -23.069 3.955 18.271 1.00 94.19 287 LEU A O 1
ATOM 2174 N N . ARG A 1 288 ? -21.373 5.403 18.019 1.00 94.00 288 ARG A N 1
ATOM 2175 C CA . ARG A 1 288 ? -21.926 6.034 16.810 1.00 94.00 288 ARG A CA 1
ATOM 2176 C C . ARG A 1 288 ? -21.312 5.385 15.576 1.00 94.00 288 ARG A C 1
ATOM 2178 O O . ARG A 1 288 ? -20.097 5.421 15.408 1.00 94.00 288 ARG A O 1
ATOM 2185 N N . VAL A 1 289 ? -22.149 4.806 14.722 1.00 93.50 289 VAL A N 1
ATOM 2186 C CA . VAL A 1 289 ? -21.714 4.224 13.447 1.00 93.50 289 VAL A CA 1
ATOM 2187 C C . VAL A 1 289 ? -22.085 5.176 12.316 1.00 93.50 289 VAL A C 1
ATOM 2189 O O . VAL A 1 289 ? -23.257 5.504 12.138 1.00 93.50 289 VAL A O 1
ATOM 2192 N N . GLU A 1 290 ? -21.087 5.620 11.563 1.00 92.00 290 GLU A N 1
ATOM 2193 C CA . GLU A 1 290 ? -21.224 6.581 10.472 1.00 92.00 290 GLU A CA 1
ATOM 2194 C C . GLU A 1 290 ? -20.931 5.879 9.145 1.00 92.00 290 GLU A C 1
ATOM 2196 O O . GLU A 1 290 ? -19.790 5.551 8.841 1.00 92.00 290 GLU A O 1
ATOM 2201 N N . ALA A 1 291 ? -21.960 5.631 8.336 1.00 82.31 291 ALA A N 1
ATOM 2202 C CA . ALA A 1 291 ? -21.764 5.145 6.975 1.00 82.31 291 ALA A CA 1
ATOM 2203 C C . ALA A 1 291 ? -21.589 6.349 6.040 1.00 82.31 291 ALA A C 1
ATOM 2205 O O . ALA A 1 291 ? -22.548 7.076 5.777 1.00 82.31 291 ALA A O 1
ATOM 2206 N N . GLN A 1 292 ? -20.367 6.574 5.564 1.00 69.56 292 GLN A N 1
ATOM 2207 C CA . GLN A 1 292 ? -20.072 7.565 4.536 1.00 69.56 292 GLN A CA 1
ATOM 2208 C C . GLN A 1 292 ? -19.964 6.879 3.174 1.00 69.56 292 GLN A C 1
ATOM 2210 O O . GLN A 1 292 ? -19.473 5.760 3.063 1.00 69.56 292 GLN A O 1
ATOM 2215 N N . ALA A 1 293 ? -20.405 7.573 2.130 1.00 50.81 293 ALA A N 1
ATOM 2216 C CA . ALA A 1 293 ? -19.992 7.293 0.762 1.00 50.81 293 ALA A CA 1
ATOM 2217 C C . ALA A 1 293 ? -19.014 8.412 0.369 1.00 50.81 293 ALA A C 1
ATOM 2219 O O . ALA A 1 293 ? -19.456 9.488 -0.035 1.00 50.81 293 ALA A O 1
ATOM 2220 N N . GLY A 1 294 ? -17.704 8.236 0.584 1.00 49.06 294 GLY A N 1
ATOM 2221 C CA . GLY A 1 294 ? -16.724 9.293 0.280 1.00 49.06 294 GLY A CA 1
ATOM 2222 C C . GLY A 1 294 ? -15.292 9.048 0.785 1.00 49.06 294 GLY A C 1
ATOM 2223 O O . GLY A 1 294 ? -15.094 8.194 1.645 1.00 49.06 294 GLY A O 1
ATOM 2224 N N . PRO A 1 295 ? -14.284 9.762 0.234 1.00 41.12 295 PRO A N 1
ATOM 2225 C CA . PRO A 1 295 ? -12.863 9.471 0.444 1.00 41.12 295 PRO A CA 1
ATOM 2226 C C . PRO A 1 295 ? -12.400 9.695 1.891 1.00 41.12 295 PRO A C 1
ATOM 2228 O O . PRO A 1 295 ? -12.954 10.511 2.623 1.00 41.12 295 PRO A O 1
ATOM 2231 N N . TYR A 1 296 ? -11.355 8.961 2.274 1.00 47.47 296 TYR A N 1
ATOM 2232 C CA . TYR A 1 296 ? -10.772 8.949 3.615 1.00 47.47 296 TYR A CA 1
ATOM 2233 C C . TYR A 1 296 ? -10.088 10.282 3.972 1.00 47.47 296 TYR A C 1
ATOM 2235 O O . TYR A 1 296 ? -9.483 10.922 3.111 1.00 47.47 296 TYR A O 1
ATOM 2243 N N . GLY A 1 297 ? -10.177 10.675 5.248 1.00 47.47 297 GLY A N 1
ATOM 2244 C CA . GLY A 1 297 ? -9.423 11.786 5.849 1.00 47.47 297 GLY A CA 1
ATOM 2245 C C . GLY A 1 297 ? -8.108 11.359 6.492 1.00 47.47 297 GLY A C 1
ATOM 2246 O O . GLY A 1 297 ? -7.947 10.150 6.786 1.00 47.47 297 GLY A O 1
#